Protein AF-0000000073793865 (afdb_homodimer)

Structure (mmCIF, N/CA/C/O backbone):
data_AF-0000000073793865-model_v1
#
loop_
_entity.id
_entity.type
_entity.pdbx_description
1 polymer 'Ig-like domain-containing protein'
#
loop_
_atom_site.group_PDB
_atom_site.id
_atom_site.type_symbol
_atom_site.label_atom_id
_atom_site.label_alt_id
_atom_site.label_comp_id
_atom_site.label_asym_id
_atom_site.label_entity_id
_atom_site.label_seq_id
_atom_site.pdbx_PDB_ins_code
_atom_site.Cartn_x
_atom_site.Cartn_y
_atom_site.Cartn_z
_atom_site.occupancy
_atom_site.B_iso_or_equiv
_atom_site.auth_seq_id
_atom_site.auth_comp_id
_atom_site.auth_asym_id
_atom_site.auth_atom_id
_atom_site.pdbx_PDB_model_num
ATOM 1 N N . MET A 1 1 ? 38.031 9.594 -60.469 1 31.33 1 MET A N 1
ATOM 2 C CA . MET A 1 1 ? 37.75 10.469 -59.344 1 31.33 1 MET A CA 1
ATOM 3 C C . MET A 1 1 ? 36.562 9.961 -58.531 1 31.33 1 MET A C 1
ATOM 5 O O . MET A 1 1 ? 35.406 10.023 -59.031 1 31.33 1 MET A O 1
ATOM 9 N N . PHE A 1 2 ? 36.719 8.766 -57.844 1 38.69 2 PHE A N 1
ATOM 10 C CA . PHE A 1 2 ? 35.875 7.984 -56.969 1 38.69 2 PHE A CA 1
ATOM 11 C C . PHE A 1 2 ? 35.438 8.797 -55.75 1 38.69 2 PHE A C 1
ATOM 13 O O . PHE A 1 2 ? 36.281 9.195 -54.969 1 38.69 2 PHE A O 1
ATOM 20 N N . ASP A 1 3 ? 34.406 9.656 -55.906 1 41.47 3 ASP A N 1
ATOM 21 C CA . ASP A 1 3 ? 33.781 10.438 -54.844 1 41.47 3 ASP A CA 1
ATOM 22 C C . ASP A 1 3 ? 33.219 9.531 -53.781 1 41.47 3 ASP A C 1
ATOM 24 O O . ASP A 1 3 ? 32.469 8.594 -54.062 1 41.47 3 ASP A O 1
ATOM 28 N N . SER A 1 4 ? 33.938 9.328 -52.625 1 46.62 4 SER A N 1
ATOM 29 C CA . SER A 1 4 ? 33.594 8.617 -51.406 1 46.62 4 SER A CA 1
ATOM 30 C C . SER A 1 4 ? 32.312 9.188 -50.781 1 46.62 4 SER A C 1
ATOM 32 O O . SER A 1 4 ? 32.188 10.398 -50.625 1 46.62 4 SER A O 1
ATOM 34 N N . PRO A 1 5 ? 31.141 8.453 -50.938 1 47.84 5 PRO A N 1
ATOM 35 C CA . PRO A 1 5 ? 29.938 8.914 -50.25 1 47.84 5 PRO A CA 1
ATOM 36 C C . PRO A 1 5 ? 30.109 9.039 -48.75 1 47.84 5 PRO A C 1
ATOM 38 O O . PRO A 1 5 ? 30.859 8.266 -48.125 1 47.84 5 PRO A O 1
ATOM 41 N N . SER A 1 6 ? 30.312 10.297 -48.219 1 45.91 6 SER A N 1
ATOM 42 C CA . SER A 1 6 ? 30.312 10.594 -46.781 1 45.91 6 SER A CA 1
ATOM 43 C C . SER A 1 6 ? 29 10.164 -46.156 1 45.91 6 SER A C 1
ATOM 45 O O . SER A 1 6 ? 27.938 10.602 -46.562 1 45.91 6 SER A O 1
ATOM 47 N N . SER A 1 7 ? 28.875 8.836 -45.812 1 45.56 7 SER A N 1
ATOM 48 C CA . SER A 1 7 ? 27.734 8.344 -45.062 1 45.56 7 SER A CA 1
ATOM 49 C C . SER A 1 7 ? 27.594 9.086 -43.719 1 45.56 7 SER A C 1
ATOM 51 O O . SER A 1 7 ? 28.531 9.125 -42.938 1 45.56 7 SER A O 1
ATOM 53 N N . GLY A 1 8 ? 26.828 10.203 -43.688 1 42.09 8 GLY A N 1
ATOM 54 C CA . GLY A 1 8 ? 26.453 10.938 -42.469 1 42.09 8 GLY A CA 1
ATOM 55 C C . GLY A 1 8 ? 25.797 10.07 -41.438 1 42.09 8 GLY A C 1
ATOM 56 O O . GLY A 1 8 ? 24.766 9.438 -41.688 1 42.09 8 GLY A O 1
ATOM 57 N N . VAL A 1 9 ? 26.578 9.422 -40.531 1 47.22 9 VAL A N 1
ATOM 58 C CA . VAL A 1 9 ? 26.031 8.711 -39.375 1 47.22 9 VAL A CA 1
ATOM 59 C C . VAL A 1 9 ? 25.188 9.664 -38.531 1 47.22 9 VAL A C 1
ATOM 61 O O . VAL A 1 9 ? 25.672 10.688 -38.062 1 47.22 9 VAL A O 1
ATOM 64 N N . ALA A 1 10 ? 23.859 9.898 -38.875 1 45.91 10 ALA A N 1
ATOM 65 C CA . ALA A 1 10 ? 22.953 10.609 -37.969 1 45.91 10 ALA A CA 1
ATOM 66 C C . ALA A 1 10 ? 22.922 9.953 -36.594 1 45.91 10 ALA A C 1
ATOM 68 O O . ALA A 1 10 ? 22.625 8.758 -36.5 1 45.91 10 ALA A O 1
ATOM 69 N N . GLY A 1 11 ? 23.766 10.297 -35.719 1 40.78 11 GLY A N 1
ATOM 70 C CA . GLY A 1 11 ? 23.688 9.883 -34.312 1 40.78 11 GLY A CA 1
ATOM 71 C C . GLY A 1 11 ? 22.344 10.195 -33.688 1 40.78 11 GLY A C 1
ATOM 72 O O . GLY A 1 11 ? 21.969 11.359 -33.531 1 40.78 11 GLY A O 1
ATOM 73 N N . GLY A 1 12 ? 21.312 9.352 -33.969 1 44.16 12 GLY A N 1
ATOM 74 C CA . GLY A 1 12 ? 20.078 9.539 -33.219 1 44.16 12 GLY A CA 1
ATOM 75 C C . GLY A 1 12 ? 20.297 9.68 -31.734 1 44.16 12 GLY A C 1
ATOM 76 O O . GLY A 1 12 ? 20.953 8.844 -31.109 1 44.16 12 GLY A O 1
ATOM 77 N N . HIS A 1 13 ? 20.344 10.93 -31.188 1 44.16 13 HIS A N 1
ATOM 78 C CA . HIS A 1 13 ? 20.375 11.195 -29.75 1 44.16 13 HIS A CA 1
ATOM 79 C C . HIS A 1 13 ? 19.219 10.477 -29.047 1 44.16 13 HIS A C 1
ATOM 81 O O . HIS A 1 13 ? 18.062 10.633 -29.422 1 44.16 13 HIS A O 1
ATOM 87 N N . LEU A 1 14 ? 19.469 9.305 -28.516 1 45.47 14 LEU A N 1
ATOM 88 C CA . LEU A 1 14 ? 18.531 8.711 -27.562 1 45.47 14 LEU A CA 1
ATOM 89 C C . LEU A 1 14 ? 18.125 9.734 -26.5 1 45.47 14 LEU A C 1
ATOM 91 O O . LEU A 1 14 ? 18.984 10.297 -25.812 1 45.47 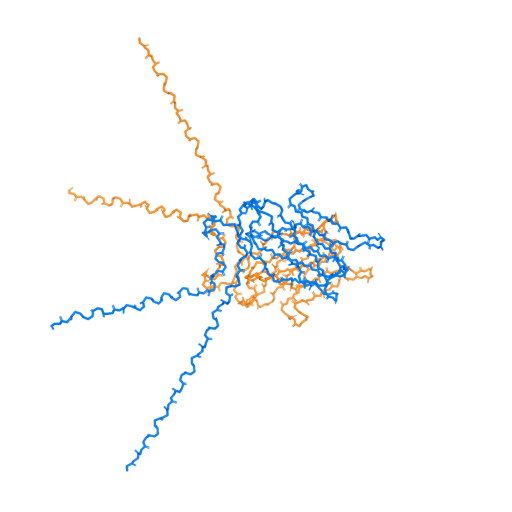14 LEU A O 1
ATOM 95 N N . PHE A 1 15 ? 17.062 10.516 -26.734 1 40.75 15 PHE A N 1
ATOM 96 C CA . PHE A 1 15 ? 16.469 11.328 -25.688 1 40.75 15 PHE A CA 1
ATOM 97 C C . PHE A 1 15 ? 16.312 10.531 -24.391 1 40.75 15 PHE A C 1
ATOM 99 O O . PHE A 1 15 ? 15.617 9.516 -24.359 1 40.75 15 PHE A O 1
ATOM 106 N N . SER A 1 16 ? 17.281 10.523 -23.5 1 40.56 16 SER A N 1
ATOM 107 C CA . SER A 1 16 ? 17.062 10.055 -22.141 1 40.56 16 SER A CA 1
ATOM 108 C C . SER A 1 16 ? 15.836 10.703 -21.516 1 40.56 16 SER A C 1
ATOM 110 O O . SER A 1 16 ? 15.734 11.93 -21.453 1 40.56 16 SER A O 1
ATOM 112 N N . ALA A 1 17 ? 14.609 10.281 -21.641 1 42.84 17 ALA A N 1
ATOM 113 C CA . ALA A 1 17 ? 13.484 10.805 -20.875 1 42.84 17 ALA A CA 1
ATOM 114 C C . ALA A 1 17 ? 13.891 11.07 -19.422 1 42.84 17 ALA A C 1
ATOM 116 O O . ALA A 1 17 ? 14.367 10.172 -18.719 1 42.84 17 ALA A O 1
ATOM 117 N N . SER A 1 18 ? 14.312 12.219 -19.062 1 45.69 18 SER A N 1
ATOM 118 C CA . SER A 1 18 ? 14.508 12.648 -17.688 1 45.69 18 SER A CA 1
ATOM 119 C C . SER A 1 18 ? 13.383 12.148 -16.781 1 45.69 18 SER A C 1
ATOM 121 O O . SER A 1 18 ? 12.219 12.156 -17.188 1 45.69 18 SER A O 1
ATOM 123 N N . PRO A 1 19 ? 13.609 11.273 -15.867 1 46.5 19 PRO A N 1
ATOM 124 C CA . PRO A 1 19 ? 12.5 10.852 -15.008 1 46.5 19 PRO A CA 1
ATOM 125 C C . PRO A 1 19 ? 11.609 12.016 -14.594 1 46.5 19 PRO A C 1
ATOM 127 O O . PRO A 1 19 ? 12.109 13.086 -14.234 1 46.5 19 PRO A O 1
ATOM 130 N N . VAL A 1 20 ? 10.516 12.305 -15.172 1 48 20 VAL A N 1
ATOM 131 C CA . VAL A 1 20 ? 9.531 13.297 -14.758 1 48 20 VAL A CA 1
ATOM 132 C C . VAL A 1 20 ? 9.438 13.328 -13.234 1 48 20 VAL A C 1
ATOM 134 O O . VAL A 1 20 ? 9.094 12.328 -12.609 1 48 20 VAL A O 1
ATOM 137 N N . LEU A 1 21 ? 10.305 14.008 -12.539 1 50.03 21 LEU A N 1
ATOM 138 C CA . LEU A 1 21 ? 10.188 14.273 -11.109 1 50.03 21 LEU A CA 1
ATOM 139 C C . LEU A 1 21 ? 8.742 14.594 -10.734 1 50.03 21 LEU A C 1
ATOM 141 O O . LEU A 1 21 ? 8.188 15.594 -11.188 1 50.03 21 LEU A O 1
ATOM 145 N N . ARG A 1 22 ? 7.898 13.602 -10.711 1 60.5 22 ARG A N 1
ATOM 146 C CA . ARG A 1 22 ? 6.551 13.969 -10.289 1 60.5 22 ARG A CA 1
ATOM 147 C C . ARG A 1 22 ? 6.59 14.906 -9.086 1 60.5 22 ARG A C 1
ATOM 149 O O . ARG A 1 22 ? 7.426 14.742 -8.195 1 60.5 22 ARG A O 1
ATOM 156 N N . SER A 1 23 ? 6.023 16.078 -9.172 1 77.94 23 SER A N 1
ATOM 157 C CA . SER A 1 23 ? 6.055 17.219 -8.258 1 77.94 23 SER A CA 1
ATOM 158 C C . SER A 1 23 ? 5.465 16.859 -6.902 1 77.94 23 SER A C 1
ATOM 160 O O . SER A 1 23 ? 4.473 16.125 -6.824 1 77.94 23 SER A O 1
ATOM 162 N N . ALA A 1 24 ? 6.117 17 -5.816 1 87.38 24 ALA A N 1
ATOM 163 C CA . ALA A 1 24 ? 5.684 16.859 -4.43 1 87.38 24 ALA A CA 1
ATOM 164 C C . ALA A 1 24 ? 4.746 18 -4.031 1 87.38 24 ALA A C 1
ATOM 166 O O . ALA A 1 24 ? 4.863 19.125 -4.543 1 87.38 24 ALA A O 1
ATOM 167 N N . LEU A 1 25 ? 3.65 17.703 -3.385 1 93.25 25 LEU A N 1
ATOM 168 C CA . LEU A 1 25 ? 2.832 18.719 -2.711 1 93.25 25 LEU A CA 1
ATOM 169 C C . LEU A 1 25 ? 3.553 19.266 -1.487 1 93.25 25 LEU A C 1
ATOM 171 O O . LEU A 1 25 ? 3.707 18.562 -0.483 1 93.25 25 LEU A O 1
ATOM 175 N N . VAL A 1 26 ? 4.051 20.469 -1.559 1 93.19 26 VAL A N 1
ATOM 176 C CA . VAL A 1 26 ? 4.801 21.125 -0.488 1 93.19 26 VAL A CA 1
ATOM 177 C C . VAL A 1 26 ? 3.869 22.016 0.325 1 93.19 26 VAL A C 1
ATOM 179 O O . VAL A 1 26 ? 3.209 22.906 -0.227 1 93.19 26 VAL A O 1
ATOM 182 N N . VAL A 1 27 ? 3.842 21.781 1.645 1 95.69 27 VAL A N 1
ATOM 183 C CA . VAL A 1 27 ? 2.918 22.531 2.486 1 95.69 27 VAL A CA 1
ATOM 184 C C . VAL A 1 27 ? 3.639 23.016 3.742 1 95.69 27 VAL A C 1
ATOM 186 O O . VAL A 1 27 ? 4.691 22.484 4.105 1 95.69 27 VAL A O 1
ATOM 189 N N . GLN A 1 28 ? 3.107 24.078 4.418 1 94.75 28 GLN A N 1
ATOM 190 C CA . GLN A 1 28 ? 3.625 24.562 5.691 1 94.75 28 GLN A CA 1
ATOM 191 C C . GLN A 1 28 ? 2.906 23.906 6.867 1 94.75 28 GLN A C 1
ATOM 193 O O . GLN A 1 28 ? 1.689 23.703 6.824 1 94.75 28 GLN A O 1
ATOM 198 N N . ALA A 1 29 ? 3.723 23.578 7.891 1 94.5 29 ALA A N 1
ATOM 199 C CA . ALA A 1 29 ? 3.113 23.031 9.094 1 94.5 29 ALA A CA 1
ATOM 200 C C . ALA A 1 29 ? 1.954 23.906 9.57 1 94.5 29 ALA A C 1
ATOM 202 O O . ALA A 1 29 ? 2.037 25.141 9.531 1 94.5 29 ALA A O 1
ATOM 203 N N . GLY A 1 30 ? 0.898 23.25 10.047 1 96.06 30 GLY A N 1
ATOM 204 C CA . GLY A 1 30 ? -0.243 23.969 10.586 1 96.06 30 GLY A CA 1
ATOM 205 C C . GLY A 1 30 ? -1.332 24.219 9.555 1 96.06 30 GLY A C 1
ATOM 206 O O . GLY A 1 30 ? -2.461 24.562 9.914 1 96.06 30 GLY A O 1
ATOM 207 N N . GLN A 1 31 ? -1.071 24.094 8.297 1 96.38 31 GLN A N 1
ATOM 208 C CA . GLN A 1 31 ? -2.053 24.281 7.23 1 96.38 31 GLN A CA 1
ATOM 209 C C . GLN A 1 31 ? -2.928 23.047 7.062 1 96.38 31 GLN A C 1
ATOM 211 O O . GLN A 1 31 ? -2.539 21.938 7.465 1 96.38 31 GLN A O 1
ATOM 216 N N . ASN A 1 32 ? -4.078 23.25 6.586 1 97.69 32 ASN A N 1
ATOM 217 C CA . ASN A 1 32 ? -4.926 22.141 6.156 1 97.69 32 ASN A CA 1
ATOM 218 C C . ASN A 1 32 ? -4.641 21.75 4.711 1 97.69 32 ASN A C 1
ATOM 220 O O . ASN A 1 32 ? -4.395 22.609 3.863 1 97.69 32 ASN A O 1
ATOM 224 N N . VAL A 1 33 ? -4.691 20.484 4.426 1 97.75 33 VAL A N 1
ATOM 225 C CA . VAL A 1 33 ? -4.445 20.047 3.057 1 97.75 33 VAL A CA 1
ATOM 226 C C . VAL A 1 33 ? -5.461 18.984 2.668 1 97.75 33 VAL A C 1
ATOM 228 O O . VAL A 1 33 ? -5.934 18.219 3.52 1 97.75 33 VAL A O 1
ATOM 231 N N . SER A 1 34 ? -5.789 18.969 1.382 1 97.06 34 SER A N 1
ATOM 232 C CA . SER A 1 34 ? -6.691 17.969 0.82 1 97.06 34 SER A CA 1
ATOM 233 C C . SER A 1 34 ? -6.004 17.156 -0.275 1 97.06 34 SER A C 1
ATOM 235 O O . SER A 1 34 ? -5.391 17.719 -1.183 1 97.06 34 SER A O 1
ATOM 237 N N . LEU A 1 35 ? -6.109 15.875 -0.165 1 97.38 35 LEU A N 1
ATOM 238 C CA . LEU A 1 35 ? -5.605 14.969 -1.194 1 97.38 35 LEU A CA 1
ATOM 239 C C . LEU A 1 35 ? -6.754 14.328 -1.96 1 97.38 35 LEU A C 1
ATOM 241 O O . LEU A 1 35 ? -7.727 13.867 -1.357 1 97.38 35 LEU A O 1
ATOM 245 N N . ALA A 1 36 ? -6.637 14.234 -3.236 1 95.62 36 ALA A N 1
ATOM 246 C CA . ALA A 1 36 ? -7.719 13.695 -4.055 1 95.62 36 ALA A CA 1
ATOM 247 C C . ALA A 1 36 ? -7.434 12.25 -4.457 1 95.62 36 ALA A C 1
ATOM 249 O O . ALA A 1 36 ? -6.297 11.898 -4.77 1 95.62 36 ALA A O 1
ATOM 250 N N . CYS A 1 37 ? -8.438 11.422 -4.422 1 96.12 37 CYS A N 1
ATOM 251 C CA . CYS A 1 37 ? -8.398 10.07 -4.98 1 96.12 37 CYS A CA 1
ATOM 252 C C . CYS A 1 37 ? -9.102 10.023 -6.328 1 96.12 37 CYS A C 1
ATOM 254 O O . CYS A 1 37 ? -10.273 10.391 -6.438 1 96.12 37 CYS A O 1
ATOM 256 N N . ASN A 1 38 ? -8.422 9.594 -7.328 1 91.81 38 ASN A N 1
ATOM 257 C CA . ASN A 1 38 ? -8.969 9.617 -8.68 1 91.81 38 ASN A CA 1
ATOM 258 C C . ASN A 1 38 ? -9.523 8.25 -9.078 1 91.81 38 ASN A C 1
ATOM 260 O O . ASN A 1 38 ? -9.664 7.953 -10.266 1 91.81 38 ASN A O 1
ATOM 264 N N . LEU A 1 39 ? -9.836 7.43 -8.133 1 95.12 39 LEU A N 1
ATOM 265 C CA . LEU A 1 39 ? -10.375 6.102 -8.406 1 95.12 39 LEU A CA 1
ATOM 266 C C . LEU A 1 39 ? -11.898 6.113 -8.359 1 95.12 39 LEU A C 1
ATOM 268 O O . LEU A 1 39 ? -12.5 6.957 -7.691 1 95.12 39 LEU A O 1
ATOM 272 N N . THR A 1 40 ? -12.445 5.281 -9.109 1 92.75 40 THR A N 1
ATOM 273 C CA . THR A 1 40 ? -13.875 4.992 -9.008 1 92.75 40 THR A CA 1
ATOM 274 C C . THR A 1 40 ? -14.102 3.611 -8.398 1 92.75 40 THR A C 1
ATOM 276 O O . THR A 1 40 ? -13.805 2.594 -9.023 1 92.75 40 THR A O 1
ATOM 279 N N . SER A 1 41 ? -14.531 3.57 -7.191 1 94.5 41 SER A N 1
ATOM 280 C CA . SER A 1 41 ? -14.836 2.338 -6.473 1 94.5 41 SER A CA 1
ATOM 281 C C . SER A 1 41 ? -16.219 2.398 -5.836 1 94.5 41 SER A C 1
ATOM 283 O O . SER A 1 41 ? -16.562 3.387 -5.184 1 94.5 41 SER A O 1
ATOM 285 N N . ARG A 1 42 ? -16.969 1.363 -5.934 1 91.5 42 ARG A N 1
ATOM 286 C CA . ARG A 1 42 ? -18.328 1.36 -5.422 1 91.5 42 ARG A CA 1
ATOM 287 C C . ARG A 1 42 ? -18.391 0.81 -4 1 91.5 42 ARG A C 1
ATOM 289 O O . ARG A 1 42 ? -19.297 1.126 -3.236 1 91.5 42 ARG A O 1
ATOM 296 N N . GLN A 1 43 ? -17.406 0.004 -3.668 1 93.12 43 GLN A N 1
ATOM 297 C CA . GLN A 1 43 ? -17.469 -0.715 -2.4 1 93.12 43 GLN A CA 1
ATOM 298 C C . GLN A 1 43 ? -16.719 0.027 -1.303 1 93.12 43 GLN A C 1
ATOM 300 O O . GLN A 1 43 ? -17.281 0.353 -0.26 1 93.12 43 GLN A O 1
ATOM 305 N N . GLU A 1 44 ? -15.469 0.305 -1.551 1 95.88 44 GLU A N 1
ATOM 306 C CA . GLU A 1 44 ? -14.672 0.945 -0.504 1 95.88 44 GLU A CA 1
ATOM 307 C C . GLU A 1 44 ? -13.43 1.605 -1.082 1 95.88 44 GLU A C 1
ATOM 309 O O . GLU A 1 44 ? -12.945 1.211 -2.146 1 95.88 44 GLU A O 1
ATOM 314 N N . ILE A 1 45 ? -12.977 2.625 -0.451 1 97.19 45 ILE A N 1
ATOM 315 C CA . ILE A 1 45 ? -11.68 3.244 -0.695 1 97.19 45 ILE A CA 1
ATOM 316 C C . ILE A 1 45 ? -10.898 3.344 0.615 1 97.19 45 ILE A C 1
ATOM 318 O O . ILE A 1 45 ? -11.453 3.732 1.646 1 97.19 45 ILE A O 1
ATOM 322 N N . THR A 1 46 ? -9.648 2.939 0.644 1 97.62 46 THR A N 1
ATOM 323 C CA . THR A 1 46 ? -8.758 3.104 1.788 1 97.62 46 THR A CA 1
ATOM 324 C C . THR A 1 46 ? -7.57 3.996 1.429 1 97.62 46 THR A C 1
ATOM 326 O O . THR A 1 46 ? -6.941 3.809 0.386 1 97.62 46 THR A O 1
ATOM 329 N N . TRP A 1 47 ? -7.305 4.98 2.266 1 98.31 47 TRP A N 1
ATOM 330 C CA . TRP A 1 47 ? -6.113 5.816 2.158 1 98.31 47 TRP A CA 1
ATOM 331 C C . TRP A 1 47 ? -4.965 5.238 2.98 1 98.31 47 TRP A C 1
ATOM 333 O O . TRP A 1 47 ? -5.168 4.785 4.109 1 98.31 47 TRP A O 1
ATOM 343 N N . TYR A 1 48 ? -3.76 5.273 2.391 1 98.44 48 TYR A N 1
ATOM 344 C CA . TYR A 1 48 ? -2.545 4.828 3.064 1 98.44 48 TYR A CA 1
ATOM 345 C C . TYR A 1 48 ? -1.483 5.922 3.055 1 98.44 48 TYR A C 1
ATOM 347 O O . TYR A 1 48 ? -1.416 6.723 2.119 1 98.44 48 TYR A O 1
ATOM 355 N N . LEU A 1 49 ? -0.681 5.875 4.105 1 97.81 49 LEU A N 1
ATOM 356 C CA . LEU A 1 49 ? 0.533 6.676 4.203 1 97.81 49 LEU A CA 1
ATOM 357 C C . LEU A 1 49 ? 1.768 5.785 4.289 1 97.81 49 LEU A C 1
ATOM 359 O O . LEU A 1 49 ? 1.854 4.918 5.16 1 97.81 49 LEU A O 1
ATOM 363 N N . LEU A 1 50 ? 2.645 5.984 3.309 1 95.81 50 LEU A N 1
ATOM 364 C CA . LEU A 1 50 ? 3.924 5.285 3.357 1 95.81 50 LEU A CA 1
ATOM 365 C C . LEU A 1 50 ? 4.988 6.145 4.027 1 95.81 50 LEU A C 1
ATOM 367 O O . LEU A 1 50 ? 5.301 7.238 3.555 1 95.81 50 LEU A O 1
ATOM 371 N N . ARG A 1 51 ? 5.477 5.605 5.098 1 88.88 51 ARG A N 1
ATOM 372 C CA . ARG A 1 51 ? 6.625 6.184 5.789 1 88.88 51 ARG A CA 1
ATOM 373 C C . ARG A 1 51 ? 7.703 5.133 6.031 1 88.88 51 ARG A C 1
ATOM 375 O O . ARG A 1 51 ? 7.473 4.148 6.738 1 88.88 51 ARG A O 1
ATOM 382 N N . SER A 1 52 ? 8.859 5.41 5.406 1 82.25 52 SER A N 1
ATOM 383 C CA . SER A 1 52 ? 9.914 4.406 5.48 1 82.25 52 SER A CA 1
ATOM 384 C C . SER A 1 52 ? 9.43 3.055 4.969 1 82.25 52 SER A C 1
ATOM 386 O O . SER A 1 52 ? 9.062 2.926 3.799 1 82.25 52 SER A O 1
ATOM 388 N N . ASP A 1 53 ? 9.43 2.049 5.75 1 86.25 53 ASP A N 1
ATOM 389 C CA . ASP A 1 53 ? 9.039 0.717 5.301 1 86.25 53 ASP A CA 1
ATOM 390 C C . ASP A 1 53 ? 7.684 0.316 5.891 1 86.25 53 ASP A C 1
ATOM 392 O O . ASP A 1 53 ? 7.383 -0.873 6.012 1 86.25 53 ASP A O 1
ATOM 396 N N . GLN A 1 54 ? 6.973 1.357 6.273 1 92.62 54 GLN A N 1
ATOM 397 C CA . GLN A 1 54 ? 5.656 1.1 6.844 1 92.62 54 GLN A CA 1
ATOM 398 C C . GLN A 1 54 ? 4.555 1.712 5.98 1 92.62 54 GLN A C 1
ATOM 400 O O . GLN A 1 54 ? 4.578 2.912 5.695 1 92.62 54 GLN A O 1
ATOM 405 N N . LEU A 1 55 ? 3.748 0.876 5.504 1 96.56 55 LEU A N 1
ATOM 406 C CA . LEU A 1 55 ? 2.52 1.323 4.855 1 96.56 55 LEU A CA 1
ATOM 407 C C . LEU A 1 55 ? 1.369 1.388 5.855 1 96.56 55 LEU A C 1
ATOM 409 O O . LEU A 1 55 ? 0.863 0.352 6.293 1 96.56 55 LEU A O 1
ATOM 413 N N . LEU A 1 56 ? 0.911 2.588 6.184 1 97.44 56 LEU A N 1
ATOM 414 C CA . LEU A 1 56 ? -0.033 2.812 7.273 1 97.44 56 LEU A CA 1
ATOM 415 C C . LEU A 1 56 ? -1.413 3.168 6.73 1 97.44 56 LEU A C 1
ATOM 417 O O . LEU A 1 56 ? -1.563 4.152 6 1 97.44 56 LEU A O 1
ATOM 421 N N . PRO A 1 57 ? -2.408 2.357 7.098 1 98.31 57 PRO A N 1
ATOM 422 C CA . PRO A 1 57 ? -3.756 2.836 6.777 1 98.31 57 PRO A CA 1
ATOM 423 C C . PRO A 1 57 ? -4.113 4.125 7.512 1 98.31 57 PRO A C 1
ATOM 425 O O . PRO A 1 57 ? -3.744 4.301 8.68 1 98.31 57 PRO A O 1
ATOM 428 N N . VAL A 1 58 ? -4.82 4.996 6.812 1 98.44 58 VAL A N 1
ATOM 429 C CA . VAL A 1 58 ? -5.188 6.285 7.387 1 98.44 58 VAL A CA 1
ATOM 430 C C . VAL A 1 58 ? -6.695 6.328 7.633 1 98.44 58 VAL A C 1
ATOM 432 O O . VAL A 1 58 ? -7.141 6.641 8.742 1 98.44 58 VAL A O 1
ATOM 435 N N . LEU A 1 59 ? -7.465 6.035 6.613 1 97.94 59 LEU A N 1
ATOM 436 C CA . LEU A 1 59 ? -8.914 5.953 6.762 1 97.94 59 LEU A CA 1
ATOM 437 C C . LEU A 1 59 ? -9.523 5.105 5.652 1 97.94 59 LEU A C 1
ATOM 439 O O . LEU A 1 59 ? -8.938 4.957 4.582 1 97.94 59 LEU A O 1
ATOM 443 N N . THR A 1 60 ? -10.68 4.527 5.879 1 97.19 60 THR A N 1
ATOM 444 C CA . THR A 1 60 ? -11.445 3.723 4.938 1 97.19 60 THR A CA 1
ATOM 445 C C . THR A 1 60 ? -12.875 4.254 4.812 1 97.19 60 THR A C 1
ATOM 447 O O . THR A 1 60 ? -13.539 4.5 5.816 1 97.19 60 THR A O 1
ATOM 450 N N . VAL A 1 61 ? -13.266 4.527 3.607 1 97 61 VAL A N 1
ATOM 451 C CA . VAL A 1 61 ? -14.656 4.844 3.307 1 97 61 VAL A CA 1
ATOM 452 C C . VAL A 1 61 ? -15.352 3.617 2.725 1 97 61 VAL A C 1
ATOM 454 O O . VAL A 1 61 ? -14.867 3.018 1.761 1 97 61 VAL A O 1
ATOM 457 N N . GLN A 1 62 ? -16.453 3.23 3.27 1 95.38 62 GLN A N 1
ATOM 458 C CA . GLN A 1 62 ? -17.172 2.035 2.842 1 95.38 62 GLN A CA 1
ATOM 459 C C . GLN A 1 62 ? -18.625 2.355 2.516 1 95.38 62 GLN A C 1
ATOM 461 O O . GLN A 1 62 ? -19.266 3.137 3.221 1 95.38 62 GLN A O 1
ATOM 466 N N . SER A 1 63 ? -19.047 1.708 1.476 1 93.94 63 SER A N 1
ATOM 467 C CA . SER A 1 63 ? -20.453 1.902 1.094 1 93.94 63 SER A CA 1
ATOM 468 C C . SER A 1 63 ? -21.391 1.249 2.098 1 93.94 63 SER A C 1
ATOM 470 O O . SER A 1 63 ? -21.109 0.164 2.609 1 93.94 63 SER A O 1
ATOM 472 N N . SER A 1 64 ? -22.453 1.945 2.439 1 88.88 64 SER A N 1
ATOM 473 C CA . SER A 1 64 ? -23.516 1.38 3.266 1 88.88 64 SER A CA 1
ATOM 474 C C . SER A 1 64 ? -24.734 1.017 2.426 1 88.88 64 SER A C 1
ATOM 476 O O . SER A 1 64 ? -24.969 1.606 1.369 1 88.88 64 SER A O 1
ATOM 478 N N . ARG A 1 65 ? -25.422 -0.084 2.809 1 79.62 65 ARG A N 1
ATOM 479 C CA . ARG A 1 65 ? -26.609 -0.495 2.082 1 79.62 65 ARG A CA 1
ATOM 480 C C . ARG A 1 65 ? -27.719 0.559 2.195 1 79.62 65 ARG A C 1
ATOM 482 O O . ARG A 1 65 ? -28.422 0.821 1.229 1 79.62 65 ARG A O 1
ATOM 489 N N . VAL A 1 66 ? -27.844 0.978 3.408 1 77.81 66 VAL A N 1
ATOM 490 C CA . VAL A 1 66 ? -28.969 1.839 3.715 1 77.81 66 VAL A CA 1
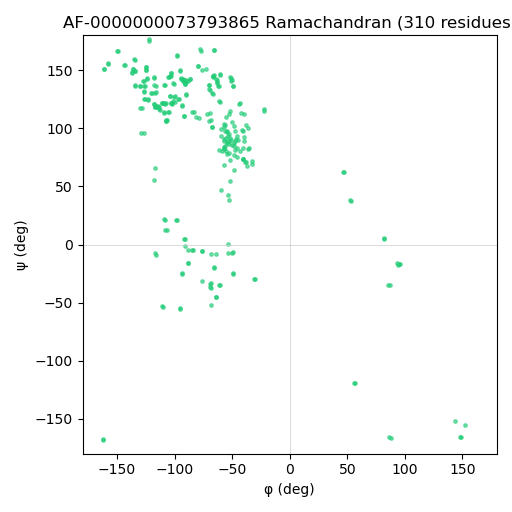ATOM 491 C C . VAL A 1 66 ? -28.484 3.211 4.164 1 77.81 66 VAL A C 1
ATOM 493 O O . VAL A 1 66 ? -27.859 3.34 5.227 1 77.81 66 VAL A O 1
ATOM 496 N N . GLY A 1 67 ? -27.859 3.992 3.342 1 80.94 67 GLY A N 1
ATOM 497 C CA . GLY A 1 67 ? -27.531 5.336 3.791 1 80.94 67 GLY A CA 1
ATOM 498 C C . GLY A 1 67 ? -26.188 5.824 3.273 1 80.94 67 GLY A C 1
ATOM 499 O O . GLY A 1 67 ? -25.797 5.5 2.152 1 80.94 67 GLY A O 1
ATOM 500 N N . GLU A 1 68 ? -25.625 6.742 4.129 1 87.19 68 GLU A N 1
ATOM 501 C CA . GLU A 1 68 ? -24.359 7.387 3.783 1 87.19 68 GLU A CA 1
ATOM 502 C C . GLU A 1 68 ? -23.172 6.445 4 1 87.19 68 GLU A C 1
ATOM 504 O O . GLU A 1 68 ? -23.266 5.504 4.789 1 87.19 68 GLU A O 1
ATOM 509 N N . ASP A 1 69 ? -22.188 6.637 3.234 1 93.81 69 ASP A N 1
ATOM 510 C CA . ASP A 1 69 ? -20.953 5.887 3.418 1 93.81 69 ASP A CA 1
ATOM 511 C C . ASP A 1 69 ? -20.469 5.961 4.863 1 93.81 69 ASP A C 1
ATOM 513 O O . ASP A 1 69 ? -20.703 6.961 5.551 1 93.81 69 ASP A O 1
ATOM 517 N N . THR A 1 70 ? -19.922 4.91 5.348 1 94.31 70 THR A N 1
ATOM 518 C CA . THR A 1 70 ? -19.25 4.926 6.645 1 94.31 70 THR A CA 1
ATOM 519 C C . THR A 1 70 ? -17.766 5.266 6.492 1 94.31 70 THR A C 1
ATOM 521 O O . THR A 1 70 ? -17.141 4.875 5.512 1 94.31 70 THR A O 1
ATOM 524 N N . VAL A 1 71 ? -17.25 6.051 7.453 1 95.44 71 VAL A N 1
ATOM 525 C CA . VAL A 1 71 ? -15.836 6.426 7.465 1 95.44 71 VAL A CA 1
ATOM 526 C C . VAL A 1 71 ? -15.164 5.848 8.703 1 95.44 71 VAL A C 1
ATOM 528 O O . VAL A 1 71 ? -15.578 6.129 9.836 1 95.44 71 VAL A O 1
ATOM 531 N N . ASN A 1 72 ? -14.164 4.988 8.508 1 96.31 72 ASN A N 1
ATOM 532 C CA . ASN A 1 72 ? -13.352 4.449 9.594 1 96.31 72 ASN A CA 1
ATOM 533 C C . ASN A 1 72 ? -11.93 5.012 9.562 1 96.31 72 ASN A C 1
ATOM 535 O O . ASN A 1 72 ? -11.211 4.84 8.578 1 96.31 72 ASN A O 1
ATOM 539 N N . VAL A 1 73 ? -11.484 5.652 10.609 1 97.31 73 VAL A N 1
ATOM 540 C CA . VAL A 1 73 ? -10.156 6.238 10.711 1 97.31 73 VAL A CA 1
ATOM 541 C C . VAL A 1 73 ? -9.203 5.25 11.383 1 97.31 73 VAL A C 1
ATOM 543 O O . VAL A 1 73 ? -9.602 4.512 12.289 1 97.31 73 VAL A O 1
ATOM 546 N N . HIS A 1 74 ? -7.949 5.223 10.93 1 96.44 74 HIS A N 1
ATOM 547 C CA . HIS A 1 74 ? -6.961 4.289 11.453 1 96.44 74 HIS A CA 1
ATOM 548 C C . HIS A 1 74 ? -5.734 5.023 11.984 1 96.44 74 HIS A C 1
ATOM 550 O O . HIS A 1 74 ? -5.082 5.762 11.242 1 96.44 74 HIS A O 1
ATOM 556 N N . PRO A 1 75 ? -5.289 4.895 13.141 1 94.44 75 PRO A N 1
ATOM 557 C CA . PRO A 1 75 ? -6.117 4.301 14.195 1 94.44 75 PRO A CA 1
ATOM 558 C C . PRO A 1 75 ? -7.332 5.156 14.539 1 94.44 75 PRO A C 1
ATOM 560 O O . PRO A 1 75 ? -7.391 6.332 14.172 1 94.44 75 PRO A O 1
ATOM 563 N N . PRO A 1 76 ? -8.281 4.582 15.297 1 93.69 76 PRO A N 1
ATOM 564 C CA . PRO A 1 76 ? -9.57 5.254 15.5 1 93.69 76 PRO A CA 1
ATOM 565 C C . PRO A 1 76 ? -9.438 6.551 16.297 1 93.69 76 PRO A C 1
ATOM 567 O O . PRO A 1 76 ? -10.336 7.395 16.25 1 93.69 76 PRO A O 1
ATOM 570 N N . ASP A 1 77 ? -8.406 6.734 17 1 93.06 77 ASP A N 1
ATOM 571 C CA . ASP A 1 77 ? -8.289 7.918 17.844 1 93.06 77 ASP A CA 1
ATOM 572 C C . ASP A 1 77 ? -7.59 9.055 17.094 1 93.06 77 ASP A C 1
ATOM 574 O O . ASP A 1 77 ? -7.348 10.117 17.672 1 93.06 77 ASP A O 1
ATOM 578 N N . ARG A 1 78 ? -7.312 8.836 15.883 1 93.31 78 ARG A N 1
ATOM 579 C CA . ARG A 1 78 ? -6.738 9.906 15.078 1 93.31 78 ARG A CA 1
ATOM 580 C C . ARG A 1 78 ? -7.742 11.031 14.867 1 93.31 78 ARG A C 1
ATOM 582 O O . ARG A 1 78 ? -8.883 10.781 14.477 1 93.31 78 ARG A O 1
ATOM 589 N N . ARG A 1 79 ? -7.445 12.375 15.102 1 92.94 79 ARG A N 1
ATOM 590 C CA . ARG A 1 79 ? -8.43 13.453 15.133 1 92.94 79 ARG A CA 1
ATOM 591 C C . ARG A 1 79 ? -8.18 14.453 14.008 1 92.94 79 ARG A C 1
ATOM 593 O O . ARG A 1 79 ? -9.031 15.305 13.734 1 92.94 79 ARG A O 1
ATOM 600 N N . ARG A 1 80 ? -7.125 14.438 13.25 1 97.75 80 ARG A N 1
ATOM 601 C CA . ARG A 1 80 ? -6.812 15.508 12.312 1 97.75 80 ARG A CA 1
ATOM 602 C C . ARG A 1 80 ? -7.059 15.07 10.875 1 97.75 80 ARG A C 1
ATOM 604 O O . ARG A 1 80 ? -6.629 15.734 9.93 1 97.75 80 ARG A O 1
ATOM 611 N N . VAL A 1 81 ? -7.754 13.898 10.688 1 98.31 81 VAL A N 1
ATOM 612 C CA . VAL A 1 81 ? -8.016 13.461 9.32 1 98.31 81 VAL A CA 1
ATOM 613 C C . VAL A 1 81 ? -9.516 13.273 9.109 1 98.31 81 VAL A C 1
ATOM 615 O O . VAL A 1 81 ? -10.219 12.805 10.008 1 98.31 81 VAL A O 1
ATOM 618 N N . ASN A 1 82 ? -9.953 13.633 7.902 1 97.31 82 ASN A N 1
ATOM 619 C CA . ASN A 1 82 ? -11.352 13.492 7.504 1 97.31 82 ASN A CA 1
ATOM 620 C C . ASN A 1 82 ? -11.477 13.102 6.035 1 97.31 82 ASN A C 1
ATOM 622 O O . ASN A 1 82 ? -10.57 13.352 5.238 1 97.31 82 ASN A O 1
ATOM 626 N N . SER A 1 83 ? -12.57 12.469 5.75 1 97.06 83 SER A N 1
ATOM 627 C CA . SER A 1 83 ? -12.875 12.18 4.352 1 97.06 83 SER A CA 1
ATOM 628 C C . SER A 1 83 ? -13.742 13.273 3.738 1 97.06 83 SER A C 1
ATOM 630 O O . SER A 1 83 ? -14.602 13.844 4.414 1 97.06 83 SER A O 1
ATOM 632 N N . VAL A 1 84 ? -13.453 13.578 2.523 1 94.25 84 VAL A N 1
ATOM 633 C CA . VAL A 1 84 ? -14.297 14.492 1.763 1 94.25 84 VAL A CA 1
ATOM 634 C C . VAL A 1 84 ? -14.914 13.766 0.572 1 94.25 84 VAL A C 1
ATOM 636 O O . VAL A 1 84 ? -14.242 12.977 -0.098 1 94.25 84 VAL A O 1
ATOM 639 N N . GLY A 1 85 ? -16.219 14.016 0.364 1 91.62 85 GLY A N 1
ATOM 640 C CA . GLY A 1 85 ? -16.906 13.375 -0.738 1 91.62 85 GLY A CA 1
ATOM 641 C C . GLY A 1 85 ? -17.484 12.016 -0.37 1 91.62 85 GLY A C 1
ATOM 642 O O . GLY A 1 85 ? -17.656 11.711 0.812 1 91.62 85 GLY A O 1
ATOM 643 N N . ASP A 1 86 ? -17.891 11.219 -1.409 1 90.62 86 ASP A N 1
ATOM 644 C CA . ASP A 1 86 ? -18.5 9.906 -1.199 1 90.62 86 ASP A CA 1
ATOM 645 C C . ASP A 1 86 ? -18.188 8.969 -2.361 1 90.62 86 ASP A C 1
ATOM 647 O O . ASP A 1 86 ? -17.688 9.398 -3.4 1 90.62 86 ASP A O 1
ATOM 651 N N . LEU A 1 87 ? -18.438 7.723 -2.143 1 93.19 87 LEU A N 1
ATOM 652 C CA . LEU A 1 87 ? -18.094 6.695 -3.121 1 93.19 87 LEU A CA 1
ATOM 653 C C . LEU A 1 87 ? -18.969 6.816 -4.359 1 93.19 87 LEU A C 1
ATOM 655 O O . LEU A 1 87 ? -18.516 6.555 -5.477 1 93.19 87 LEU A O 1
ATOM 659 N N . LYS A 1 88 ? -20.125 7.199 -4.207 1 83.56 88 LYS A N 1
ATOM 660 C CA . LYS A 1 88 ? -21.094 7.254 -5.297 1 83.56 88 LYS A CA 1
ATOM 661 C C . LYS A 1 88 ? -20.719 8.328 -6.312 1 83.56 88 LYS A C 1
ATOM 663 O O . LYS A 1 88 ? -20.875 8.133 -7.52 1 83.56 88 LYS A O 1
ATOM 668 N N . SER A 1 89 ? -20.188 9.461 -5.789 1 79.38 89 SER A N 1
ATOM 669 C CA . SER A 1 89 ? -19.828 10.562 -6.676 1 79.38 89 SER A CA 1
ATOM 670 C C . SER A 1 89 ? -18.438 10.375 -7.273 1 79.38 89 SER A C 1
ATOM 672 O O . SER A 1 89 ? -18.062 11.086 -8.203 1 79.38 89 SER A O 1
ATOM 674 N N . GLY A 1 90 ? -17.734 9.352 -6.863 1 73.56 90 GLY A N 1
ATOM 675 C CA . GLY A 1 90 ? -16.438 8.992 -7.438 1 73.56 90 GLY A CA 1
ATOM 676 C C . GLY A 1 90 ? -15.297 9.805 -6.879 1 73.56 90 GLY A C 1
ATOM 677 O O . GLY A 1 90 ? -14.18 9.773 -7.41 1 73.56 90 GLY A O 1
ATOM 678 N N . SER A 1 91 ? -15.477 10.594 -5.949 1 82.44 91 SER A N 1
ATOM 679 C CA . SER A 1 91 ? -14.383 11.414 -5.438 1 82.44 91 SER A CA 1
ATOM 680 C C . SER A 1 91 ? -14.273 11.297 -3.92 1 82.44 91 SER A C 1
ATOM 682 O O . SER A 1 91 ? -15.125 11.805 -3.189 1 82.44 91 SER A O 1
ATOM 684 N N . VAL A 1 92 ? -13.453 10.484 -3.479 1 94.5 92 VAL A N 1
ATOM 685 C CA . VAL A 1 92 ? -13.18 10.391 -2.049 1 94.5 92 VAL A CA 1
ATOM 686 C C . VAL A 1 92 ? -11.812 10.992 -1.741 1 94.5 92 VAL A C 1
ATOM 688 O O . VAL A 1 92 ? -10.781 10.453 -2.15 1 94.5 92 VAL A O 1
ATOM 691 N N . GLY A 1 93 ? -11.844 12.164 -1.13 1 97.38 93 GLY A N 1
ATOM 692 C CA . GLY A 1 93 ? -10.609 12.844 -0.761 1 97.38 93 GLY A CA 1
ATOM 693 C C . GLY A 1 93 ? -10.219 12.625 0.689 1 97.38 93 GLY A C 1
ATOM 694 O O . GLY A 1 93 ? -11.031 12.172 1.495 1 97.38 93 GLY A O 1
ATOM 695 N N . LEU A 1 94 ? -8.992 12.891 0.996 1 98.25 94 LEU A N 1
ATOM 696 C CA . LEU A 1 94 ? -8.453 12.891 2.35 1 98.25 94 LEU A CA 1
ATOM 697 C C . LEU A 1 94 ? -8.102 14.312 2.789 1 98.25 94 LEU A C 1
ATOM 699 O O . LEU A 1 94 ? -7.305 14.992 2.133 1 98.25 94 LEU A O 1
ATOM 703 N N . GLU A 1 95 ? -8.688 14.742 3.842 1 98.31 95 GLU A N 1
ATOM 704 C CA . GLU A 1 95 ? -8.359 16.031 4.43 1 98.31 95 GLU A CA 1
ATOM 705 C C . GLU A 1 95 ? -7.5 15.867 5.68 1 98.31 95 GLU A C 1
ATOM 707 O O . GLU A 1 95 ? -7.859 15.125 6.598 1 98.31 95 GLU A O 1
ATOM 712 N N . ILE A 1 96 ? -6.426 16.531 5.742 1 98.44 96 ILE A N 1
ATOM 713 C CA . ILE A 1 96 ? -5.551 16.547 6.906 1 98.44 96 ILE A CA 1
ATOM 714 C C . ILE A 1 96 ? -5.543 17.953 7.512 1 98.44 96 ILE A C 1
ATOM 716 O O . ILE A 1 96 ? -5.125 18.922 6.859 1 98.44 96 ILE A O 1
ATOM 720 N N . GLU A 1 97 ? -5.961 18 8.719 1 98.44 97 GLU A N 1
ATOM 721 C CA . GLU A 1 97 ? -6.008 19.281 9.398 1 98.44 97 GLU A CA 1
ATOM 722 C C . GLU A 1 97 ? -4.695 19.578 10.125 1 98.44 97 GLU A C 1
ATOM 724 O O . GLU A 1 97 ? -4.09 18.672 10.711 1 98.44 97 GLU A O 1
ATOM 729 N N . GLU A 1 98 ? -4.234 20.812 10.086 1 97.62 98 GLU A N 1
ATOM 730 C CA . GLU A 1 98 ? -3.047 21.25 10.812 1 97.62 98 GLU A CA 1
ATOM 731 C C . GLU A 1 98 ? -1.89 20.281 10.633 1 97.62 98 GLU A C 1
ATOM 733 O O . GLU A 1 98 ? -1.37 19.734 11.602 1 97.62 98 GLU A O 1
ATOM 738 N N . VAL A 1 99 ? -1.509 20.203 9.375 1 97 99 VAL A N 1
ATOM 739 C CA . VAL A 1 99 ? -0.501 19.234 8.969 1 97 99 VAL A CA 1
ATOM 740 C C . VAL A 1 99 ? 0.711 19.328 9.898 1 97 99 VAL A C 1
ATOM 742 O O . VAL A 1 99 ? 1.152 20.422 10.242 1 97 99 VAL A O 1
ATOM 745 N N . GLN A 1 100 ? 1.24 18.203 10.32 1 95.88 100 GLN A N 1
ATOM 746 C CA . GLN A 1 100 ? 2.416 18.062 11.18 1 95.88 100 GLN A CA 1
ATOM 747 C C . GLN A 1 100 ? 3.492 17.219 10.5 1 95.88 100 GLN A C 1
ATOM 749 O O . GLN A 1 100 ? 3.26 16.656 9.43 1 95.88 100 GLN A O 1
ATOM 754 N N . GLU A 1 101 ? 4.633 17.094 11.133 1 93.19 101 GLU A N 1
ATOM 755 C CA . GLU A 1 101 ? 5.777 16.391 10.57 1 93.19 101 GLU A CA 1
ATOM 756 C C . GLU A 1 101 ? 5.438 14.922 10.289 1 93.19 101 GLU A C 1
ATOM 758 O O . GLU A 1 101 ? 5.871 14.359 9.281 1 93.19 101 GLU A O 1
ATOM 763 N N . ASP A 1 102 ? 4.625 14.375 11.141 1 93.25 102 ASP A N 1
ATOM 764 C CA . ASP A 1 102 ? 4.324 12.953 11.023 1 93.25 102 ASP A CA 1
ATOM 765 C C . ASP A 1 102 ? 3.352 12.688 9.883 1 93.25 102 ASP A C 1
ATOM 767 O O . ASP A 1 102 ? 3.094 11.531 9.531 1 93.25 102 ASP A O 1
ATOM 771 N N . ASP A 1 103 ? 2.859 13.773 9.266 1 96.12 103 ASP A N 1
ATOM 772 C CA . ASP A 1 103 ? 1.951 13.633 8.133 1 96.12 103 ASP A CA 1
ATOM 773 C C . ASP A 1 103 ? 2.723 13.531 6.82 1 96.12 103 ASP A C 1
ATOM 775 O O . ASP A 1 103 ? 2.16 13.164 5.789 1 96.12 103 ASP A O 1
ATOM 779 N N . ALA A 1 104 ? 3.994 13.891 6.777 1 94.06 104 ALA A N 1
ATOM 780 C CA . ALA A 1 104 ? 4.789 13.852 5.555 1 94.06 104 ALA A CA 1
ATOM 781 C C . ALA A 1 104 ? 4.996 12.414 5.082 1 94.06 104 ALA A C 1
ATOM 783 O O . ALA A 1 104 ? 5.164 11.508 5.895 1 94.06 104 ALA A O 1
ATOM 784 N N . GLY A 1 105 ? 5.008 12.258 3.764 1 93.94 105 GLY A N 1
ATOM 785 C CA . GLY A 1 105 ? 5.238 10.945 3.174 1 93.94 105 GLY A CA 1
ATOM 786 C C . GLY A 1 105 ? 4.52 10.75 1.854 1 93.94 105 GLY A C 1
ATOM 787 O O . GLY A 1 105 ? 4.168 11.727 1.183 1 93.94 105 GLY A O 1
ATOM 788 N N . LEU A 1 106 ? 4.449 9.531 1.432 1 94.75 106 LEU A N 1
ATOM 789 C CA . LEU A 1 106 ? 3.82 9.156 0.172 1 94.75 106 LEU A CA 1
ATOM 790 C C . LEU A 1 106 ? 2.436 8.562 0.412 1 94.75 106 LEU A C 1
ATOM 792 O O . LEU A 1 106 ? 2.291 7.594 1.157 1 94.75 106 LEU A O 1
ATOM 796 N N . TYR A 1 107 ? 1.418 9.188 -0.18 1 96.88 107 TYR A N 1
ATOM 797 C CA . TYR A 1 107 ? 0.039 8.766 0.043 1 96.88 107 TYR A CA 1
ATOM 798 C C . TYR A 1 107 ? -0.506 8.016 -1.168 1 96.88 107 TYR A C 1
ATOM 800 O O . TYR A 1 107 ? -0.229 8.391 -2.311 1 96.88 107 TYR A O 1
ATOM 808 N N . PHE A 1 108 ? -1.361 6.977 -0.842 1 97 108 PHE A N 1
ATOM 809 C CA . PHE A 1 108 ? -2.096 6.207 -1.838 1 97 108 PHE A CA 1
ATOM 810 C C . PHE A 1 108 ? -3.553 6.035 -1.426 1 97 108 PHE A C 1
ATOM 812 O O . PHE A 1 108 ? -3.863 5.977 -0.234 1 97 108 PHE A O 1
ATOM 819 N N . CYS A 1 109 ? -4.371 5.953 -2.381 1 97.62 109 CYS A N 1
ATOM 820 C CA . CYS A 1 109 ? -5.68 5.371 -2.109 1 97.62 109 CYS A CA 1
ATOM 821 C C . CYS A 1 109 ? -5.891 4.102 -2.928 1 97.62 109 CYS A C 1
ATOM 823 O O . CYS A 1 109 ? -5.352 3.969 -4.027 1 97.62 109 CYS A O 1
ATOM 825 N N . THR A 1 110 ? -6.531 3.145 -2.383 1 97.25 110 THR A N 1
ATOM 826 C CA . THR A 1 110 ? -6.82 1.874 -3.037 1 97.25 110 THR A CA 1
ATOM 827 C C . THR A 1 110 ? -8.32 1.587 -3.023 1 97.25 110 THR A C 1
ATOM 829 O O . THR A 1 110 ? -9.039 2.066 -2.148 1 97.25 110 THR A O 1
ATOM 832 N N . GLY A 1 111 ? -8.797 0.846 -3.973 1 96.44 111 GLY A N 1
ATOM 833 C CA . GLY A 1 111 ? -10.172 0.385 -4.059 1 96.44 111 GLY A CA 1
ATOM 834 C C . GLY A 1 111 ? -10.352 -0.789 -5 1 96.44 111 GLY A C 1
ATOM 835 O O . GLY A 1 111 ? -9.422 -1.558 -5.227 1 96.44 111 GLY A O 1
ATOM 836 N N . ARG A 1 112 ? -11.539 -1.051 -5.277 1 94.5 112 ARG A N 1
ATOM 837 C CA . ARG A 1 112 ? -11.883 -2.027 -6.305 1 94.5 112 ARG A CA 1
ATOM 838 C C . ARG A 1 112 ? -12.547 -1.353 -7.5 1 94.5 112 ARG A C 1
ATOM 840 O O . ARG A 1 112 ? -13.586 -0.705 -7.359 1 94.5 112 ARG A O 1
ATOM 847 N N . CYS A 1 113 ? -11.844 -1.447 -8.641 1 93.75 113 CYS A N 1
ATOM 848 C CA . CYS A 1 113 ? -12.336 -0.88 -9.891 1 93.75 113 CYS A CA 1
ATOM 849 C C . CYS A 1 113 ? -12.758 -1.978 -10.859 1 93.75 113 CYS A C 1
ATOM 851 O O . CYS A 1 113 ? -11.922 -2.744 -11.336 1 93.75 113 CYS A O 1
ATOM 853 N N . ALA A 1 114 ? -13.992 -2.027 -11.109 1 90.38 114 ALA A N 1
ATOM 854 C CA . ALA A 1 114 ? -14.547 -3.096 -11.938 1 90.38 114 ALA A CA 1
ATOM 855 C C . ALA A 1 114 ? -14.133 -4.469 -11.406 1 90.38 114 ALA A C 1
ATOM 857 O O . ALA A 1 114 ? -13.688 -5.324 -12.172 1 90.38 114 ALA A O 1
ATOM 858 N N . GLY A 1 115 ? -14.078 -4.605 -10.117 1 88.81 115 GLY A N 1
ATOM 859 C CA . GLY A 1 115 ? -13.875 -5.895 -9.477 1 88.81 115 GLY A CA 1
ATOM 860 C C . GLY A 1 115 ? -12.422 -6.164 -9.133 1 88.81 115 GLY A C 1
ATOM 861 O O . GLY A 1 115 ? -12.117 -7.07 -8.359 1 88.81 115 GLY A O 1
ATOM 862 N N . ALA A 1 116 ? -11.484 -5.41 -9.727 1 91.75 116 ALA A N 1
ATOM 863 C CA . ALA A 1 116 ? -10.055 -5.613 -9.492 1 91.75 116 ALA A CA 1
ATOM 864 C C . ALA A 1 116 ? -9.5 -4.551 -8.555 1 91.75 116 ALA A C 1
ATOM 866 O O . ALA A 1 116 ? -9.969 -3.41 -8.547 1 91.75 116 ALA A O 1
ATOM 867 N N . VAL A 1 117 ? -8.539 -4.957 -7.793 1 96.44 117 VAL A N 1
ATOM 868 C CA . VAL A 1 117 ? -7.879 -3.971 -6.945 1 96.44 117 VAL A CA 1
ATOM 869 C C . VAL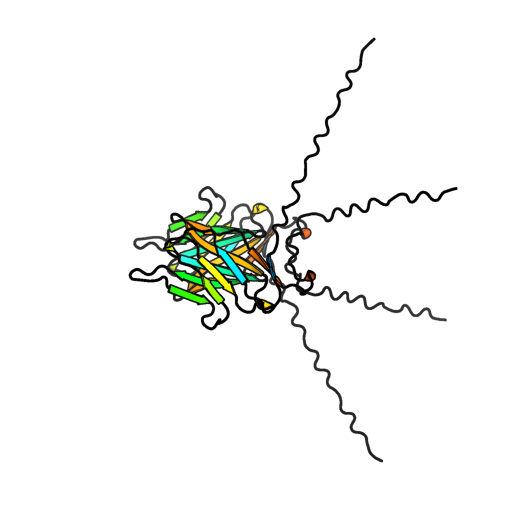 A 1 117 ? -7.219 -2.904 -7.816 1 96.44 117 VAL A C 1
ATOM 871 O O . VAL A 1 117 ? -6.617 -3.219 -8.844 1 96.44 117 VAL A O 1
ATOM 874 N N . CYS A 1 118 ? -7.367 -1.631 -7.445 1 96.25 118 CYS A N 1
ATOM 875 C CA . CYS A 1 118 ? -6.73 -0.515 -8.141 1 96.25 118 CYS A CA 1
ATOM 876 C C . CYS A 1 118 ? -6.133 0.472 -7.145 1 96.25 118 CYS A C 1
ATOM 878 O O . CYS A 1 118 ? -6.582 0.558 -6 1 96.25 118 CYS A O 1
ATOM 880 N N . VAL A 1 119 ? -5.133 1.11 -7.555 1 96.81 119 VAL A N 1
ATOM 881 C CA . VAL A 1 119 ? -4.375 2.045 -6.73 1 96.81 119 VAL A CA 1
ATOM 882 C C . VAL A 1 119 ? -4.113 3.33 -7.512 1 96.81 119 VAL A C 1
ATOM 884 O O . VAL A 1 119 ? -3.789 3.285 -8.703 1 96.81 119 VAL A O 1
ATOM 887 N N . ASN A 1 120 ? -4.277 4.465 -6.906 1 95.12 120 ASN A N 1
ATOM 888 C CA . ASN A 1 120 ? -3.893 5.707 -7.566 1 95.12 120 ASN A CA 1
ATOM 889 C C . ASN A 1 120 ? -2.381 5.914 -7.535 1 95.12 120 ASN A C 1
ATOM 891 O O . ASN A 1 120 ? -1.67 5.219 -6.809 1 95.12 120 ASN A O 1
ATOM 895 N N . ARG A 1 121 ? -1.875 6.832 -8.32 1 92.5 121 ARG A N 1
ATOM 896 C CA . ARG A 1 121 ? -0.473 7.227 -8.219 1 92.5 121 ARG A CA 1
ATOM 897 C C . ARG A 1 121 ? -0.184 7.898 -6.887 1 92.5 121 ARG A C 1
ATOM 899 O O . ARG A 1 121 ? -1.021 8.641 -6.363 1 92.5 121 ARG A O 1
ATOM 906 N N . GLY A 1 122 ? 1.065 7.648 -6.398 1 94.81 122 GLY A N 1
ATOM 907 C CA . GLY A 1 122 ? 1.438 8.211 -5.109 1 94.81 122 GLY A CA 1
ATOM 908 C C . GLY A 1 122 ? 1.461 9.727 -5.098 1 94.81 122 GLY A C 1
ATOM 909 O O . GLY A 1 122 ? 1.875 10.352 -6.078 1 94.81 122 GLY A O 1
ATOM 910 N N . ILE A 1 123 ? 0.952 10.336 -4.008 1 95.5 123 ILE A N 1
ATOM 911 C CA . ILE A 1 123 ? 1.05 11.773 -3.748 1 95.5 123 ILE A CA 1
ATOM 912 C C . ILE A 1 123 ? 2.104 12.031 -2.674 1 95.5 123 ILE A C 1
ATOM 914 O O . ILE A 1 123 ? 1.939 11.617 -1.522 1 95.5 123 ILE A O 1
ATOM 918 N N . HIS A 1 124 ? 3.154 12.695 -3.094 1 93.94 124 HIS A N 1
ATOM 919 C CA . HIS A 1 124 ? 4.215 13.016 -2.146 1 93.94 124 HIS A CA 1
ATOM 920 C C . HIS A 1 124 ? 3.896 14.297 -1.383 1 93.94 124 HIS A C 1
ATOM 922 O O . HIS A 1 124 ? 3.844 15.383 -1.972 1 93.94 124 HIS A O 1
ATOM 928 N N . LEU A 1 125 ? 3.68 14.188 -0.083 1 95.12 125 LEU A N 1
ATOM 929 C CA . LEU A 1 125 ? 3.445 15.344 0.782 1 95.12 125 LEU A CA 1
ATOM 930 C C . LEU A 1 125 ? 4.699 15.688 1.578 1 95.12 125 LEU A C 1
ATOM 932 O O . LEU A 1 125 ? 5.191 14.867 2.357 1 95.12 125 LEU A O 1
ATOM 936 N N . VAL A 1 126 ? 5.145 16.906 1.396 1 92.88 126 VAL A N 1
ATOM 937 C CA . VAL A 1 126 ? 6.367 17.359 2.057 1 92.88 126 VAL A CA 1
ATOM 938 C C . VAL A 1 126 ? 6.09 18.641 2.838 1 92.88 126 VAL A C 1
ATOM 940 O O . VAL A 1 126 ? 5.367 19.516 2.361 1 92.88 126 VAL A O 1
ATOM 943 N N . LEU A 1 127 ? 6.656 18.656 4.07 1 93.06 127 LEU A N 1
ATOM 944 C CA . LEU A 1 127 ? 6.531 19.891 4.844 1 93.06 127 LEU A CA 1
ATOM 945 C C . LEU A 1 127 ? 7.695 20.828 4.562 1 93.06 127 LEU A C 1
ATOM 947 O O . LEU A 1 127 ? 8.859 20.406 4.574 1 93.06 127 LEU A O 1
ATOM 951 N N . ASP A 1 128 ? 7.293 22.031 4.254 1 85.44 128 ASP A N 1
ATOM 952 C CA . ASP A 1 128 ? 8.289 23.062 3.99 1 85.44 128 ASP A CA 1
ATOM 953 C C . ASP A 1 128 ? 9.172 23.297 5.211 1 85.44 128 ASP A C 1
ATOM 955 O O . ASP A 1 128 ? 8.688 23.297 6.348 1 85.44 128 ASP A O 1
ATOM 959 N N . GLY A 1 129 ? 10.492 23.641 4.883 1 74.94 129 GLY A N 1
ATOM 960 C CA . GLY A 1 129 ? 11.445 23.922 5.941 1 74.94 129 GLY A CA 1
ATOM 961 C C . GLY A 1 129 ? 12.117 22.688 6.5 1 74.94 129 GLY A C 1
ATOM 962 O O . GLY A 1 129 ? 13.086 22.781 7.25 1 74.94 129 GLY A O 1
ATOM 963 N N . LEU A 1 130 ? 11.344 21.656 6.531 1 59.94 130 LEU A N 1
ATOM 964 C CA . LEU A 1 130 ? 12.039 20.453 6.953 1 59.94 130 LEU A CA 1
ATOM 965 C C . LEU A 1 130 ? 13.062 20.016 5.91 1 59.94 130 LEU A C 1
ATOM 967 O O . LEU A 1 130 ? 12.859 20.219 4.711 1 59.94 130 LEU A O 1
ATOM 971 N N . SER A 1 131 ? 14.328 20.344 6.211 1 51.78 131 SER A N 1
ATOM 972 C CA . SER A 1 131 ? 15.477 20.094 5.34 1 51.78 131 SER A CA 1
ATOM 973 C C . SER A 1 131 ? 15.18 18.969 4.344 1 51.78 131 SER A C 1
ATOM 975 O O . SER A 1 131 ? 14.602 17.953 4.711 1 51.78 131 SER A O 1
ATOM 977 N N . PRO A 1 132 ? 15.203 19.422 3.061 1 49.22 132 PRO A N 1
ATOM 978 C CA . PRO A 1 132 ? 15.102 18.469 1.963 1 49.22 132 PRO A CA 1
ATOM 979 C C . PRO A 1 132 ? 15.711 17.109 2.307 1 49.22 132 PRO A C 1
ATOM 981 O O . PRO A 1 132 ? 15.516 16.141 1.574 1 49.22 132 PRO A O 1
ATOM 984 N N . LEU A 1 133 ? 16.703 17.25 3.172 1 42.88 133 LEU A N 1
ATOM 985 C CA . LEU A 1 133 ? 17.438 16.047 3.504 1 42.88 133 LEU A CA 1
ATOM 986 C C . LEU A 1 133 ? 16.5 14.898 3.871 1 42.88 133 LEU A C 1
ATOM 988 O O . LEU A 1 133 ? 16.906 13.734 3.881 1 42.88 133 LEU A O 1
ATOM 992 N N . LEU A 1 134 ? 15.406 15.383 4.289 1 43.91 134 LEU A N 1
ATOM 993 C CA . LEU A 1 134 ? 14.492 14.352 4.766 1 43.91 134 LEU A CA 1
ATOM 994 C C . LEU A 1 134 ? 13.586 13.867 3.641 1 43.91 134 LEU A C 1
ATOM 996 O O . LEU A 1 134 ? 12.578 13.203 3.895 1 43.91 134 LEU A O 1
ATOM 1000 N N . ARG A 1 135 ? 13.883 14.586 2.506 1 43.19 135 ARG A N 1
ATOM 1001 C CA . ARG A 1 135 ? 13.055 14.094 1.408 1 43.19 135 ARG A CA 1
ATOM 1002 C C . ARG A 1 135 ? 13.523 12.711 0.954 1 43.19 135 ARG A C 1
ATOM 1004 O O . ARG A 1 135 ? 14.711 12.492 0.734 1 43.19 135 ARG A O 1
ATOM 1011 N N . PRO A 1 136 ? 12.891 11.805 1.12 1 42.75 136 PRO A N 1
ATOM 1012 C CA . PRO A 1 136 ? 13.359 10.586 0.458 1 42.75 136 PRO A CA 1
ATOM 1013 C C . PRO A 1 136 ? 13.727 10.812 -1.007 1 42.75 136 PRO A C 1
ATOM 1015 O O . PRO A 1 136 ? 12.961 11.438 -1.747 1 42.75 136 PRO A O 1
ATOM 1018 N N . ASP A 1 137 ? 15 11.352 -1.301 1 39.75 137 ASP A N 1
ATOM 1019 C CA . ASP A 1 137 ? 15.375 11.398 -2.711 1 39.75 137 ASP A CA 1
ATOM 1020 C C . ASP A 1 137 ? 14.781 10.211 -3.475 1 39.75 137 ASP A C 1
ATOM 1022 O O . ASP A 1 137 ? 15.258 9.086 -3.35 1 39.75 137 ASP A O 1
ATOM 1026 N N . PHE A 1 138 ? 13.523 10.336 -3.631 1 40.94 138 PHE A N 1
ATOM 1027 C CA . PHE A 1 138 ? 13.047 9.414 -4.66 1 40.94 138 PHE A CA 1
ATOM 1028 C C . PHE A 1 138 ? 13.844 9.594 -5.949 1 40.94 138 PHE A C 1
ATOM 1030 O O . PHE A 1 138 ? 13.453 9.07 -6.996 1 40.94 138 PHE A O 1
ATOM 1037 N N . SER A 1 139 ? 14.789 10.734 -5.98 1 36.34 139 SER A N 1
ATOM 1038 C CA . SER A 1 139 ? 15.594 10.969 -7.18 1 36.34 139 SER A CA 1
ATOM 1039 C C . SER A 1 139 ? 16.562 9.812 -7.438 1 36.34 139 SER A C 1
ATOM 1041 O O . SER A 1 139 ? 17.438 9.914 -8.289 1 36.34 139 SER A O 1
ATOM 1043 N N . PHE A 1 140 ? 16.688 8.906 -6.566 1 37.81 140 PHE A N 1
ATOM 1044 C CA . PHE A 1 140 ? 17.812 8.047 -6.883 1 37.81 140 PHE A CA 1
ATOM 1045 C C . PHE A 1 140 ? 17.75 7.582 -8.336 1 37.81 140 PHE A C 1
ATOM 1047 O O . PHE A 1 140 ? 18.594 6.781 -8.766 1 37.81 140 PHE A O 1
ATOM 1054 N N . PHE A 1 141 ? 16.688 7.871 -9.094 1 35.97 141 PHE A N 1
ATOM 1055 C CA . PHE A 1 141 ? 16.953 7.305 -10.406 1 35.97 141 PHE A CA 1
ATOM 1056 C C . PHE A 1 141 ? 17.953 8.172 -11.172 1 35.97 141 PHE A C 1
ATOM 1058 O O . PHE A 1 141 ? 18.25 7.906 -12.344 1 35.97 141 PHE A O 1
ATOM 1065 N N . ALA A 1 142 ? 17.969 9.484 -10.953 1 32.31 142 ALA A N 1
ATOM 1066 C CA . ALA A 1 142 ? 18.797 10.055 -12.008 1 32.31 142 ALA A CA 1
ATOM 1067 C C . ALA A 1 142 ? 20.281 9.93 -11.68 1 32.31 142 ALA A C 1
ATOM 1069 O O . ALA A 1 142 ? 20.688 10.188 -10.539 1 32.31 142 ALA A O 1
ATOM 1070 N N . PRO A 1 143 ? 21.016 9.094 -12.383 1 30.98 143 PRO A N 1
ATOM 1071 C CA . PRO A 1 143 ? 22.469 9.227 -12.234 1 30.98 143 PRO A CA 1
ATOM 1072 C C . PRO A 1 143 ? 22.906 10.68 -12.117 1 30.98 143 PRO A C 1
ATOM 1074 O O . PRO A 1 143 ? 22.328 11.562 -12.75 1 30.98 143 PRO A O 1
ATOM 1077 N N . LEU A 1 144 ? 23.219 11.156 -10.93 1 30.88 144 LEU A N 1
ATOM 1078 C CA . LEU A 1 144 ? 23.984 12.398 -10.961 1 30.88 144 LEU A CA 1
ATOM 1079 C C . LEU A 1 144 ? 25 12.383 -12.094 1 30.88 144 LEU A C 1
ATOM 1081 O O . LEU A 1 144 ? 25.938 11.578 -12.078 1 30.88 144 LEU A O 1
ATOM 1085 N N . VAL A 1 145 ? 24.578 12.469 -13.336 1 31.12 145 VAL A N 1
ATOM 1086 C CA . VAL A 1 145 ? 25.578 12.836 -14.328 1 31.12 145 VAL A CA 1
ATOM 1087 C C . VAL A 1 145 ? 26.359 14.062 -13.852 1 31.12 145 VAL A C 1
ATOM 1089 O O . VAL A 1 145 ? 25.766 15.125 -13.609 1 31.12 145 VAL A O 1
ATOM 1092 N N . ASP A 1 146 ? 27.297 13.852 -12.922 1 29.06 146 ASP A N 1
ATOM 1093 C CA . ASP A 1 146 ? 28.328 14.867 -12.75 1 29.06 146 ASP A CA 1
ATOM 1094 C C . ASP A 1 146 ? 28.781 15.414 -14.094 1 29.06 146 ASP A C 1
ATOM 1096 O O . ASP A 1 146 ? 29.328 14.68 -14.922 1 29.06 146 ASP A O 1
ATOM 1100 N N . SER A 1 147 ? 28.047 16.25 -14.836 1 30.52 147 SER A N 1
ATOM 1101 C CA . SER A 1 147 ? 28.578 17.047 -15.93 1 30.52 147 SER A CA 1
ATOM 1102 C C . SER A 1 147 ? 29.797 17.859 -15.484 1 30.52 147 SER A C 1
ATOM 1104 O O . SER A 1 147 ? 29.641 18.969 -14.961 1 30.52 147 SER A O 1
ATOM 1106 N N . SER A 1 148 ? 30.703 17.375 -14.648 1 29.59 148 SER A N 1
ATOM 1107 C CA . SER A 1 148 ? 31.906 18.188 -14.492 1 29.59 148 SER A CA 1
ATOM 1108 C C . SER A 1 148 ? 32.625 18.375 -15.82 1 29.59 148 SER A C 1
ATOM 1110 O O . SER A 1 148 ? 33.75 17.891 -16.016 1 29.59 148 SER A O 1
ATOM 1112 N N . TYR A 1 149 ? 32.031 18.734 -17 1 29.23 149 TYR A N 1
ATOM 1113 C CA . TYR A 1 149 ? 32.969 19.062 -18.078 1 29.23 149 TYR A CA 1
ATOM 1114 C C . TYR A 1 149 ? 33.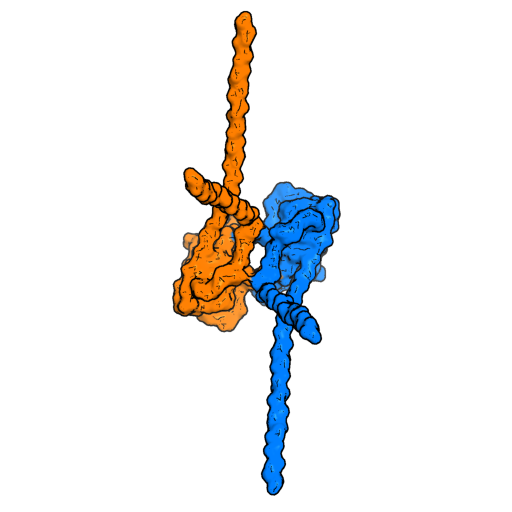906 20.156 -17.625 1 29.23 149 TYR A C 1
ATOM 1116 O O . TYR A 1 149 ? 33.5 21.156 -17.031 1 29.23 149 TYR A O 1
ATOM 1124 N N . SER A 1 150 ? 35.156 19.719 -17.172 1 29.39 150 SER A N 1
ATOM 1125 C CA . SER A 1 150 ? 36.406 20.391 -16.922 1 29.39 150 SER A CA 1
ATOM 1126 C C . SER A 1 150 ? 36.75 21.375 -18.031 1 29.39 150 SER A C 1
ATOM 1128 O O . SER A 1 150 ? 36.875 20.984 -19.203 1 29.39 150 SER A O 1
ATOM 1130 N N . THR A 1 151 ? 36.188 22.547 -18.031 1 28.3 151 THR A N 1
ATOM 1131 C CA . THR A 1 151 ? 36.625 23.672 -18.859 1 28.3 151 THR A CA 1
ATOM 1132 C C . THR A 1 151 ? 38.125 23.906 -18.688 1 28.3 151 THR A C 1
ATOM 1134 O O . THR A 1 151 ? 38.594 24.109 -17.578 1 28.3 151 THR A O 1
ATOM 1137 N N . ALA A 1 152 ? 39.031 23.219 -19.562 1 32.97 152 ALA A N 1
ATOM 1138 C CA . ALA A 1 152 ? 40.438 23.406 -19.781 1 32.97 152 ALA A CA 1
ATOM 1139 C C . ALA A 1 152 ? 40.781 24.891 -20 1 32.97 152 ALA A C 1
ATOM 1141 O O . ALA A 1 152 ? 40.25 25.531 -20.906 1 32.97 152 ALA A O 1
ATOM 1142 N N . THR A 1 153 ? 40.969 25.578 -18.875 1 31.5 153 THR A N 1
ATOM 1143 C CA . THR A 1 153 ? 41.562 26.906 -18.828 1 31.5 153 THR A CA 1
ATOM 1144 C C . THR A 1 153 ? 42.875 26.922 -19.578 1 31.5 153 THR A C 1
ATOM 1146 O O . THR A 1 153 ? 43.844 26.234 -19.203 1 31.5 153 THR A O 1
ATOM 1149 N N . SER A 1 154 ? 42.906 26.859 -20.938 1 28.84 154 SER A N 1
ATOM 1150 C CA . SER A 1 154 ? 44.094 27 -21.766 1 28.84 154 SER A CA 1
ATOM 1151 C C . SER A 1 154 ? 44.844 28.297 -21.438 1 28.84 154 SER A C 1
ATOM 1153 O O . SER A 1 154 ? 44.219 29.375 -21.422 1 28.84 154 SER A O 1
ATOM 1155 N N . CYS A 1 155 ? 45.875 28.266 -20.5 1 30.2 155 CYS A N 1
ATOM 1156 C CA . CYS A 1 155 ? 46.875 29.297 -20.219 1 30.2 155 CYS A CA 1
ATOM 1157 C C . CYS A 1 155 ? 47.625 29.703 -21.484 1 30.2 155 CYS A C 1
ATOM 1159 O O . CYS A 1 155 ? 48.094 28.828 -22.219 1 30.2 155 CYS A O 1
ATOM 1161 N N . PRO A 1 156 ? 47.219 30.766 -22.109 1 37.25 156 PRO A N 1
ATOM 1162 C CA . PRO A 1 156 ? 47.969 31.266 -23.266 1 37.25 156 PRO A CA 1
ATOM 1163 C C . PRO A 1 156 ? 49.438 31.453 -22.984 1 37.25 156 PRO A C 1
ATOM 1165 O O . PRO A 1 156 ? 49.844 31.75 -21.859 1 37.25 156 PRO A O 1
ATOM 1168 N N . THR A 1 157 ? 50.375 30.688 -23.625 1 26.47 157 THR A N 1
ATOM 1169 C CA . THR A 1 157 ? 51.75 31.188 -23.734 1 26.47 157 THR A CA 1
ATOM 1170 C C . THR A 1 157 ? 51.781 32.531 -24.484 1 26.47 157 THR A C 1
ATOM 1172 O O . THR A 1 157 ? 51 32.75 -25.406 1 26.47 157 THR A O 1
ATOM 1175 N N . MET B 1 1 ? 37.094 24.328 56.719 1 31.97 1 MET B N 1
ATOM 1176 C CA . MET B 1 1 ? 37.438 23.25 55.781 1 31.97 1 MET B CA 1
ATOM 1177 C C . MET B 1 1 ? 36.219 22.766 55.031 1 31.97 1 MET B C 1
ATOM 1179 O O . MET B 1 1 ? 35.406 21.984 55.562 1 31.97 1 MET B O 1
ATOM 1183 N N . PHE B 1 2 ? 35.562 23.734 54.25 1 39.25 2 PHE B N 1
ATOM 1184 C CA . PHE B 1 2 ? 34.375 23.672 53.375 1 39.25 2 PHE B CA 1
ATOM 1185 C C . PHE B 1 2 ? 34.625 22.703 52.25 1 39.25 2 PHE B C 1
ATOM 1187 O O . PHE B 1 2 ? 35.531 22.906 51.406 1 39.25 2 PHE B O 1
ATOM 1194 N N . ASP B 1 3 ? 34.438 21.391 52.531 1 42.5 3 ASP B N 1
ATOM 1195 C CA . ASP B 1 3 ? 34.5 20.281 51.562 1 42.5 3 ASP B CA 1
ATOM 1196 C C . ASP B 1 3 ? 33.469 20.453 50.438 1 42.5 3 ASP B C 1
ATOM 1198 O O . ASP B 1 3 ? 32.281 20.656 50.719 1 42.5 3 ASP B O 1
ATOM 1202 N N . SER B 1 4 ? 33.906 21.078 49.312 1 48.78 4 SER B N 1
ATOM 1203 C CA . SER B 1 4 ? 33.156 21.266 48.062 1 48.78 4 SER B CA 1
ATOM 1204 C C . SER B 1 4 ? 32.688 19.938 47.5 1 48.78 4 SER B C 1
ATOM 1206 O O . SER B 1 4 ? 33.469 18.984 47.375 1 48.78 4 SER B O 1
ATOM 1208 N N . PRO B 1 5 ? 31.328 19.609 47.688 1 48.06 5 PRO B N 1
ATOM 1209 C CA . PRO B 1 5 ? 30.797 18.375 47.094 1 48.06 5 PRO B CA 1
ATOM 1210 C C . PRO B 1 5 ? 31.031 18.281 45.594 1 48.06 5 PRO B C 1
ATOM 1212 O O . PRO B 1 5 ? 31.125 19.312 44.906 1 48.06 5 PRO B O 1
ATOM 1215 N N . SER B 1 6 ? 31.922 17.375 45.125 1 47.34 6 SER B N 1
ATOM 1216 C CA . SER B 1 6 ? 32.156 16.984 43.75 1 47.34 6 SER B CA 1
ATOM 1217 C C . SER B 1 6 ? 30.906 16.453 43.062 1 47.34 6 SER B C 1
ATOM 1219 O O . SER B 1 6 ? 30.375 15.414 43.469 1 47.34 6 SER B O 1
ATOM 1221 N N . SER B 1 7 ? 29.906 17.344 42.812 1 44.59 7 SER B N 1
ATOM 1222 C CA . SER B 1 7 ? 28.719 16.844 42.094 1 44.59 7 SER B CA 1
ATOM 1223 C C . SER B 1 7 ? 29.109 16.234 40.75 1 44.59 7 SER B C 1
ATOM 1225 O O . SER B 1 7 ? 29.719 16.906 39.906 1 44.59 7 SER B O 1
ATOM 1227 N N . GLY B 1 8 ? 29.422 14.938 40.688 1 45 8 GLY B N 1
ATOM 1228 C CA . GLY B 1 8 ? 29.656 14.18 39.469 1 45 8 GLY B CA 1
ATOM 1229 C C . GLY B 1 8 ? 28.5 14.266 38.5 1 45 8 GLY B C 1
ATOM 1230 O O . GLY B 1 8 ? 27.359 13.984 38.844 1 45 8 GLY B O 1
ATOM 1231 N N . VAL B 1 9 ? 28.531 15.258 37.562 1 50.19 9 VAL B N 1
ATOM 1232 C CA . VAL B 1 9 ? 27.562 15.367 36.469 1 50.19 9 VAL B CA 1
ATOM 1233 C C . VAL B 1 9 ? 27.562 14.07 35.656 1 50.19 9 VAL B C 1
ATOM 1235 O O . VAL B 1 9 ? 28.594 13.672 35.125 1 50.19 9 VAL B O 1
ATOM 1238 N N . ALA B 1 10 ? 26.812 12.984 36.031 1 47.12 10 ALA B N 1
ATOM 1239 C CA . ALA B 1 10 ? 26.609 11.82 35.188 1 47.12 10 ALA B CA 1
ATOM 1240 C C . ALA B 1 10 ? 25.984 12.211 33.844 1 47.12 10 ALA B C 1
ATOM 1242 O O . ALA B 1 10 ? 24.906 12.805 33.812 1 47.12 10 ALA B O 1
ATOM 1243 N N . GLY B 1 11 ? 26.766 12.633 32.906 1 43.16 11 GLY B N 1
ATOM 1244 C CA . GLY B 1 11 ? 26.25 12.812 31.562 1 43.16 11 GLY B CA 1
ATOM 1245 C C . GLY B 1 11 ? 25.609 11.555 30.984 1 43.16 11 GLY B C 1
ATOM 1246 O O . GLY B 1 11 ? 26.281 10.547 30.797 1 43.16 11 GLY B O 1
ATOM 1247 N N . GLY B 1 12 ? 24.344 11.305 31.391 1 44.31 12 GLY B N 1
ATOM 1248 C CA . GLY B 1 12 ? 23.641 10.203 30.75 1 44.31 12 GLY B CA 1
ATOM 1249 C C . GLY B 1 12 ? 23.719 10.227 29.234 1 44.31 12 GLY B C 1
ATOM 1250 O O . GLY B 1 12 ? 23.484 11.266 28.609 1 44.31 12 GLY B O 1
ATOM 1251 N N . HIS B 1 13 ? 24.578 9.406 28.578 1 44.94 13 HIS B N 1
ATOM 1252 C CA . HIS B 1 13 ? 24.656 9.172 27.141 1 44.94 13 HIS B CA 1
ATOM 1253 C C . HIS B 1 13 ? 23.281 8.789 26.578 1 44.94 13 HIS B C 1
ATOM 1255 O O . HIS B 1 13 ? 22.672 7.816 27.031 1 44.94 13 HIS B O 1
ATOM 1261 N N . LEU B 1 14 ? 22.469 9.711 26.172 1 42.88 14 LEU B N 1
ATOM 1262 C CA . LEU B 1 14 ? 21.328 9.336 25.344 1 42.88 14 LEU B CA 1
ATOM 1263 C C . LEU B 1 14 ? 21.75 8.422 24.203 1 42.88 14 LEU B C 1
ATOM 1265 O O . LEU B 1 14 ? 22.578 8.812 23.375 1 42.88 14 LEU B O 1
ATOM 1269 N N . PHE B 1 15 ? 21.797 7.117 24.406 1 41.66 15 PHE B N 1
ATOM 1270 C CA . PHE B 1 15 ? 21.953 6.18 23.297 1 41.66 15 PHE B CA 1
ATOM 1271 C C . PHE B 1 15 ? 21.016 6.551 22.156 1 41.66 15 PHE B C 1
ATOM 1273 O O . PHE B 1 15 ? 19.797 6.621 22.328 1 41.66 15 PHE B O 1
ATOM 1280 N N . SER B 1 16 ? 21.438 7.309 21.188 1 41.06 16 SER B N 1
ATOM 1281 C CA . SER B 1 16 ? 20.703 7.422 19.922 1 41.06 16 SER B CA 1
ATOM 1282 C C . SER B 1 16 ? 20.297 6.055 19.391 1 41.06 16 SER B C 1
ATOM 1284 O O . SER B 1 16 ? 21.125 5.164 19.234 1 41.06 16 SER B O 1
ATOM 1286 N N . ALA B 1 17 ? 19.188 5.465 19.656 1 42.47 17 ALA B N 1
ATOM 1287 C CA . ALA B 1 17 ? 18.719 4.254 18.984 1 42.47 17 ALA B CA 1
ATOM 1288 C C . ALA B 1 17 ? 19.016 4.301 17.484 1 42.47 17 ALA B C 1
ATOM 1290 O O . ALA B 1 17 ? 18.594 5.223 16.797 1 42.47 17 ALA B O 1
ATOM 1291 N N . SER B 1 18 ? 20.141 3.859 17 1 45.97 18 SER B N 1
ATOM 1292 C CA . SER B 1 18 ? 20.469 3.682 15.586 1 45.97 18 SER B CA 1
ATOM 1293 C C . SER B 1 18 ? 19.297 3.072 14.82 1 45.97 18 SER B C 1
ATOM 1295 O O . SER B 1 18 ? 18.625 2.174 15.328 1 45.97 18 SER B O 1
ATOM 1297 N N . PRO B 1 19 ? 18.641 3.719 13.914 1 46.06 19 PRO B N 1
ATOM 1298 C CA . PRO B 1 19 ? 17.547 3.086 13.188 1 46.06 19 PRO B CA 1
ATOM 1299 C C . PRO B 1 19 ? 17.844 1.639 12.797 1 46.06 19 PRO B C 1
ATOM 1301 O O . PRO B 1 19 ? 18.953 1.333 12.352 1 46.06 19 PRO B O 1
ATOM 1304 N N . VAL B 1 20 ? 17.422 0.653 13.477 1 47.81 20 VAL B N 1
ATOM 1305 C CA . VAL B 1 20 ? 17.516 -0.759 13.117 1 47.81 20 VAL B CA 1
ATOM 1306 C C . VAL B 1 20 ? 17.344 -0.919 11.609 1 47.81 20 VAL B C 1
ATOM 1308 O O . VAL B 1 20 ? 16.312 -0.551 11.047 1 47.81 20 VAL B O 1
ATOM 1311 N N . LEU B 1 21 ? 18.359 -0.753 10.812 1 49.59 21 LEU B N 1
ATOM 1312 C CA . LEU B 1 21 ? 18.359 -1.085 9.391 1 49.59 21 LEU B CA 1
ATOM 1313 C C . LEU B 1 21 ? 17.625 -2.404 9.133 1 49.59 21 LEU B C 1
ATOM 1315 O O . LEU B 1 21 ? 18.062 -3.455 9.617 1 49.59 21 LEU B O 1
ATOM 1319 N N . ARG B 1 22 ? 16.328 -2.379 9.227 1 60.06 22 ARG B N 1
ATOM 1320 C CA . ARG B 1 22 ? 15.703 -3.656 8.914 1 60.06 22 ARG B CA 1
ATOM 1321 C C . ARG B 1 22 ? 16.328 -4.289 7.676 1 60.06 22 ARG B C 1
ATOM 1323 O O . ARG B 1 22 ? 16.672 -3.59 6.719 1 60.06 22 ARG B O 1
ATOM 1330 N N . SER B 1 23 ? 16.875 -5.469 7.773 1 77.5 23 SER B N 1
ATOM 1331 C CA . SER B 1 23 ? 17.672 -6.223 6.816 1 77.5 23 SER B CA 1
ATOM 1332 C C . SER B 1 23 ? 16.891 -6.496 5.535 1 77.5 23 SER B C 1
ATOM 1334 O O . SER B 1 23 ? 15.703 -6.797 5.582 1 77.5 23 SER B O 1
ATOM 1336 N N . ALA B 1 24 ? 17.312 -6.117 4.406 1 87 24 ALA B N 1
ATOM 1337 C CA . ALA B 1 24 ? 16.797 -6.41 3.068 1 87 24 ALA B CA 1
ATOM 1338 C C . ALA B 1 24 ? 17.031 -7.871 2.701 1 87 24 ALA B C 1
ATOM 1340 O O . ALA B 1 24 ? 18 -8.484 3.143 1 87 24 ALA B O 1
ATOM 1341 N N . LEU B 1 25 ? 16.031 -8.555 2.176 1 93.12 25 LEU B N 1
ATOM 1342 C CA . LEU B 1 25 ? 16.219 -9.852 1.531 1 93.12 25 LEU B CA 1
ATOM 1343 C C . LEU B 1 25 ? 17 -9.703 0.231 1 93.12 25 LEU B C 1
ATOM 1345 O O . LEU B 1 25 ? 16.484 -9.164 -0.751 1 93.12 25 LEU B O 1
ATOM 1349 N N . VAL B 1 26 ? 18.234 -10.109 0.207 1 92.94 26 VAL B N 1
ATOM 1350 C CA . VAL B 1 26 ? 19.109 -10.008 -0.949 1 92.94 26 VAL B CA 1
ATOM 1351 C C . VAL B 1 26 ? 19.125 -11.336 -1.711 1 92.94 26 VAL B C 1
ATOM 1353 O O . VAL B 1 26 ? 19.422 -12.383 -1.137 1 92.94 26 VAL B O 1
ATOM 1356 N N . VAL B 1 27 ? 18.812 -11.258 -3.018 1 95.69 27 VAL B N 1
ATOM 1357 C CA . VAL B 1 27 ? 18.719 -12.484 -3.803 1 95.69 27 VAL B CA 1
ATOM 1358 C C . VAL B 1 27 ? 19.438 -12.297 -5.137 1 95.69 27 VAL B C 1
ATOM 1360 O O . VAL B 1 27 ? 19.672 -11.172 -5.57 1 95.69 27 VAL B O 1
ATOM 1363 N N . GLN B 1 28 ? 19.828 -13.414 -5.805 1 94.81 28 GLN B N 1
ATOM 1364 C CA . GLN B 1 28 ? 20.406 -13.391 -7.141 1 94.81 28 GLN B CA 1
ATOM 1365 C C . GLN B 1 28 ? 19.344 -13.555 -8.219 1 94.81 28 GLN B C 1
ATOM 1367 O O . GLN B 1 28 ? 18.406 -14.344 -8.062 1 94.81 28 GLN B O 1
ATOM 1372 N N . ALA B 1 29 ? 19.562 -12.766 -9.289 1 94.5 29 ALA B N 1
ATOM 1373 C CA . ALA B 1 29 ? 18.656 -12.914 -10.422 1 94.5 29 ALA B CA 1
ATOM 1374 C C . ALA B 1 29 ? 18.531 -14.383 -10.828 1 94.5 29 ALA B C 1
ATOM 1376 O O . ALA B 1 29 ? 19.516 -15.117 -10.844 1 94.5 29 ALA B O 1
ATOM 1377 N N . GLY B 1 30 ? 17.297 -14.766 -11.188 1 96.19 30 GLY B N 1
ATOM 1378 C CA . GLY B 1 30 ? 17.062 -16.125 -11.656 1 96.19 30 GLY B CA 1
ATOM 1379 C C . GLY B 1 30 ? 16.625 -17.062 -10.547 1 96.19 30 GLY B C 1
ATOM 1380 O O . GLY B 1 30 ? 16.125 -18.156 -10.82 1 96.19 30 GLY B O 1
ATOM 1381 N N . GLN B 1 31 ? 16.812 -16.734 -9.312 1 96.44 31 GLN B N 1
ATOM 1382 C CA . GLN B 1 31 ? 16.406 -17.562 -8.18 1 96.44 31 GLN B CA 1
ATOM 1383 C C . GLN B 1 31 ? 14.914 -17.406 -7.895 1 96.44 31 GLN B C 1
ATOM 1385 O O . GLN B 1 31 ? 14.297 -16.422 -8.289 1 96.44 31 GLN B O 1
ATOM 1390 N N . ASN B 1 32 ? 14.375 -18.406 -7.328 1 97.75 32 ASN B N 1
ATOM 1391 C CA . ASN B 1 32 ? 13.023 -18.312 -6.785 1 97.75 32 ASN B CA 1
ATOM 1392 C C . ASN B 1 32 ? 13.031 -17.781 -5.355 1 97.75 32 ASN B C 1
ATOM 1394 O O . ASN B 1 32 ? 13.906 -18.141 -4.562 1 97.75 32 ASN B O 1
ATOM 1398 N N . VAL B 1 33 ? 12.062 -16.984 -5.016 1 97.75 33 VAL B N 1
ATOM 1399 C CA . VAL B 1 33 ? 12.008 -16.453 -3.656 1 97.75 33 VAL B CA 1
ATOM 1400 C C . VAL B 1 33 ? 10.57 -16.516 -3.141 1 97.75 33 VAL B C 1
ATOM 1402 O O . VAL B 1 33 ? 9.617 -16.422 -3.918 1 97.75 33 VAL B O 1
ATOM 1405 N N . SER B 1 34 ? 10.461 -16.719 -1.832 1 97.06 34 SER B N 1
ATOM 1406 C CA . SER B 1 34 ? 9.164 -16.719 -1.157 1 97.06 34 SER B CA 1
ATOM 1407 C C . SER B 1 34 ? 9.094 -15.633 -0.09 1 97.06 34 SER B C 1
ATOM 1409 O O . SER B 1 34 ? 10 -15.5 0.737 1 97.06 34 SER B O 1
ATOM 1411 N N . LEU B 1 35 ? 8.047 -14.883 -0.139 1 97.38 35 LEU B N 1
ATOM 1412 C CA . LEU B 1 35 ? 7.781 -13.875 0.881 1 97.38 35 LEU B CA 1
ATOM 1413 C C . LEU B 1 35 ? 6.609 -14.289 1.764 1 97.38 35 LEU B C 1
ATOM 1415 O O . LEU B 1 35 ? 5.574 -14.734 1.261 1 97.38 35 LEU B O 1
ATOM 1419 N N . ALA B 1 36 ? 6.723 -14.109 3.041 1 95.56 36 ALA B N 1
ATOM 1420 C CA . ALA B 1 36 ? 5.68 -14.539 3.969 1 95.56 36 ALA B CA 1
ATOM 1421 C C . ALA B 1 36 ? 4.812 -13.367 4.398 1 95.56 36 ALA B C 1
ATOM 1423 O O . ALA B 1 36 ? 5.316 -12.266 4.637 1 95.56 36 ALA B O 1
ATOM 1424 N N . CYS B 1 37 ? 3.533 -13.562 4.461 1 96.12 37 CYS B N 1
ATOM 1425 C CA . CYS B 1 37 ? 2.588 -12.633 5.062 1 96.12 37 CYS B CA 1
ATOM 1426 C C . CYS B 1 37 ? 2.209 -13.07 6.473 1 96.12 37 CYS B C 1
ATOM 1428 O O . CYS B 1 37 ? 1.736 -14.195 6.668 1 96.12 37 CYS B O 1
ATOM 1430 N N . ASN B 1 38 ? 2.406 -12.258 7.441 1 92.06 38 ASN B N 1
ATOM 1431 C CA . ASN B 1 38 ? 2.176 -12.633 8.836 1 92.06 38 ASN B CA 1
ATOM 1432 C C . ASN B 1 38 ? 0.815 -12.148 9.328 1 92.06 38 ASN B C 1
ATOM 1434 O O . ASN B 1 38 ? 0.594 -12.023 10.531 1 92.06 38 ASN B O 1
ATOM 1438 N N . LEU B 1 39 ? -0.083 -11.891 8.438 1 95.19 39 LEU B N 1
ATOM 1439 C CA . LEU B 1 39 ? -1.415 -11.422 8.812 1 95.19 39 LEU B CA 1
ATOM 1440 C C . LEU B 1 39 ? -2.396 -12.586 8.891 1 95.19 39 LEU B C 1
ATOM 1442 O O . LEU B 1 39 ? -2.203 -13.617 8.234 1 95.19 39 LEU B O 1
ATOM 1446 N N . THR B 1 40 ? -3.324 -12.438 9.711 1 92.75 40 THR B N 1
ATOM 1447 C CA . THR B 1 40 ? -4.477 -13.328 9.742 1 92.75 40 THR B CA 1
ATOM 1448 C C . THR B 1 40 ? -5.719 -12.633 9.203 1 92.75 40 THR B C 1
ATOM 1450 O O . THR B 1 40 ? -6.246 -11.719 9.844 1 92.75 40 THR B O 1
ATOM 1453 N N . SER B 1 41 ? -6.133 -12.977 8.039 1 94.5 41 SER B N 1
ATOM 1454 C CA . SER B 1 41 ? -7.324 -12.438 7.398 1 94.5 41 SER B CA 1
ATOM 1455 C C . SER B 1 41 ? -8.227 -13.547 6.875 1 94.5 41 SER B C 1
ATOM 1457 O O . SER B 1 41 ? -7.758 -14.477 6.215 1 94.5 41 SER B O 1
ATOM 1459 N N . ARG B 1 42 ? -9.484 -13.43 7.078 1 91.5 42 ARG B N 1
ATOM 1460 C CA . ARG B 1 42 ? -10.414 -14.484 6.68 1 91.5 42 ARG B CA 1
ATOM 1461 C C . ARG B 1 42 ? -10.977 -14.219 5.289 1 91.5 42 ARG B C 1
ATOM 1463 O O . ARG B 1 42 ? -11.383 -15.148 4.59 1 91.5 42 ARG B O 1
ATOM 1470 N N . GLN B 1 43 ? -10.984 -12.969 4.918 1 93.06 43 GLN B N 1
ATOM 1471 C CA . GLN B 1 43 ? -11.688 -12.609 3.689 1 93.06 43 GLN B CA 1
ATOM 1472 C C . GLN B 1 43 ? -10.734 -12.562 2.502 1 93.06 43 GLN B C 1
ATOM 1474 O O . GLN B 1 43 ? -10.953 -13.234 1.493 1 93.06 43 GLN B O 1
ATOM 1479 N N . GLU B 1 44 ? -9.688 -11.781 2.641 1 95.94 44 GLU B N 1
ATOM 1480 C CA . GLU B 1 44 ? -8.781 -11.633 1.506 1 95.94 44 GLU B CA 1
ATOM 1481 C C . GLU B 1 44 ? -7.426 -11.094 1.95 1 95.94 44 GLU B C 1
ATOM 1483 O O . GLU B 1 44 ? -7.324 -10.438 2.984 1 95.94 44 GLU B O 1
ATOM 1488 N N . ILE B 1 45 ? -6.414 -11.453 1.231 1 97.19 45 ILE B N 1
ATOM 1489 C CA . ILE B 1 45 ? -5.086 -10.859 1.34 1 97.19 45 ILE B CA 1
ATOM 1490 C C . ILE B 1 45 ? -4.617 -10.391 -0.035 1 97.19 45 ILE B C 1
ATOM 1492 O O . ILE B 1 45 ? -4.762 -11.109 -1.027 1 97.19 45 ILE B O 1
ATOM 1496 N N . THR B 1 46 ? -4.129 -9.18 -0.149 1 97.69 46 THR B N 1
ATOM 1497 C CA . THR B 1 46 ? -3.521 -8.656 -1.368 1 97.69 46 THR B CA 1
ATOM 1498 C C . THR B 1 46 ? -2.049 -8.328 -1.143 1 97.69 46 THR B C 1
ATOM 1500 O O . THR B 1 46 ? -1.694 -7.688 -0.152 1 97.69 46 THR B O 1
ATOM 1503 N N . TRP B 1 47 ? -1.183 -8.797 -2.037 1 98.38 47 TRP B N 1
ATOM 1504 C CA . TRP B 1 47 ? 0.231 -8.438 -2.061 1 98.38 47 TRP B CA 1
ATOM 1505 C C . TRP B 1 47 ? 0.469 -7.227 -2.955 1 98.38 47 TRP B C 1
ATOM 1507 O O . TRP B 1 47 ? -0.1 -7.129 -4.047 1 98.38 47 TRP B O 1
ATOM 1517 N N . TYR B 1 48 ? 1.317 -6.305 -2.484 1 98.44 48 TYR B N 1
ATOM 1518 C CA . TYR B 1 48 ? 1.714 -5.121 -3.24 1 98.44 48 TYR B CA 1
ATOM 1519 C C . TYR B 1 48 ? 3.23 -5.039 -3.365 1 98.44 48 TYR B C 1
ATOM 1521 O O . TYR B 1 48 ? 3.957 -5.477 -2.471 1 98.44 48 TYR B O 1
ATOM 1529 N N . LEU B 1 49 ? 3.627 -4.43 -4.469 1 97.81 49 LEU B N 1
ATOM 1530 C CA . LEU B 1 49 ? 5.012 -4.035 -4.699 1 97.81 49 LEU B CA 1
ATOM 1531 C C . LEU B 1 49 ? 5.125 -2.521 -4.852 1 97.81 49 LEU B C 1
ATOM 1533 O O . LEU B 1 49 ? 4.449 -1.924 -5.688 1 97.81 49 LEU B O 1
ATOM 1537 N N . LEU B 1 50 ? 5.922 -1.956 -3.963 1 95.69 50 LEU B N 1
ATOM 1538 C CA . LEU B 1 50 ? 6.215 -0.533 -4.094 1 95.69 50 LEU B CA 1
ATOM 1539 C C . LEU B 1 50 ? 7.5 -0.315 -4.891 1 95.69 50 LEU B C 1
ATOM 1541 O O . LEU B 1 50 ? 8.57 -0.775 -4.484 1 95.69 50 LEU B O 1
ATOM 1545 N N . ARG B 1 51 ? 7.312 0.372 -5.969 1 88.81 51 ARG B N 1
ATOM 1546 C CA . ARG B 1 51 ? 8.438 0.832 -6.777 1 88.81 51 ARG B CA 1
ATOM 1547 C C . ARG B 1 51 ? 8.32 2.322 -7.078 1 88.81 51 ARG B C 1
ATOM 1549 O O . ARG B 1 51 ? 7.367 2.76 -7.723 1 88.81 51 ARG B O 1
ATOM 1556 N N . SER B 1 52 ? 9.328 3.039 -6.566 1 82.19 52 SER B N 1
ATOM 1557 C CA . SER B 1 52 ? 9.25 4.492 -6.703 1 82.19 52 SER B CA 1
ATOM 1558 C C . SER B 1 52 ? 7.957 5.027 -6.094 1 82.19 52 SER B C 1
ATOM 1560 O O . SER B 1 52 ? 7.719 4.879 -4.895 1 82.19 52 SER B O 1
ATOM 1562 N N . ASP B 1 53 ? 7.133 5.641 -6.832 1 85.88 53 ASP B N 1
ATOM 1563 C CA . ASP B 1 53 ? 5.91 6.23 -6.301 1 85.88 53 ASP B CA 1
ATOM 1564 C C . ASP B 1 53 ? 4.68 5.449 -6.758 1 85.88 53 ASP B C 1
ATOM 1566 O O . ASP B 1 53 ? 3.572 5.996 -6.805 1 85.88 53 ASP B O 1
ATOM 1570 N N . GLN B 1 54 ? 4.977 4.223 -7.113 1 92.5 54 GLN B N 1
ATOM 1571 C CA . GLN B 1 54 ? 3.877 3.369 -7.559 1 92.5 54 GLN B CA 1
ATOM 1572 C C . GLN B 1 54 ? 3.695 2.174 -6.625 1 92.5 54 GLN B C 1
ATOM 1574 O O . GLN B 1 54 ? 4.641 1.418 -6.387 1 92.5 54 GLN B O 1
ATOM 1579 N N . LEU B 1 55 ? 2.588 2.131 -6.051 1 96.44 55 LEU B N 1
ATOM 1580 C CA . LEU B 1 55 ? 2.184 0.937 -5.316 1 96.44 55 LEU B CA 1
ATOM 1581 C C . LEU B 1 55 ? 1.404 -0.016 -6.219 1 96.44 55 LEU B C 1
ATOM 1583 O O . LEU B 1 55 ? 0.259 0.262 -6.582 1 96.44 55 LEU B O 1
ATOM 1587 N N . LEU B 1 56 ? 1.995 -1.157 -6.543 1 97.38 56 LEU B N 1
ATOM 1588 C CA . LEU B 1 56 ? 1.464 -2.061 -7.555 1 97.38 56 LEU B CA 1
ATOM 1589 C C . LEU B 1 56 ? 0.883 -3.316 -6.914 1 97.38 56 LEU B C 1
ATOM 1591 O O . LEU B 1 56 ? 1.592 -4.051 -6.223 1 97.38 56 LEU B O 1
ATOM 1595 N N . PRO B 1 57 ? -0.411 -3.557 -7.16 1 98.31 57 PRO B N 1
ATOM 1596 C CA . PRO B 1 57 ? -0.898 -4.875 -6.746 1 98.31 57 PRO B CA 1
ATOM 1597 C C . PRO B 1 57 ? -0.217 -6.02 -7.496 1 98.31 57 PRO B C 1
ATOM 1599 O O . PRO B 1 57 ? 0.058 -5.898 -8.695 1 98.31 57 PRO B O 1
ATOM 1602 N N . VAL B 1 58 ? 0.055 -7.086 -6.777 1 98.44 58 VAL B N 1
ATOM 1603 C CA . VAL B 1 58 ? 0.745 -8.227 -7.363 1 98.44 58 VAL B CA 1
ATOM 1604 C C . VAL B 1 58 ? -0.219 -9.406 -7.484 1 98.44 58 VAL B C 1
ATOM 1606 O O . VAL B 1 58 ? -0.366 -9.992 -8.562 1 98.44 58 VAL B O 1
ATOM 1609 N N . LEU B 1 59 ? -0.855 -9.766 -6.391 1 98 59 LEU B N 1
ATOM 1610 C CA . LEU B 1 59 ? -1.873 -10.812 -6.414 1 98 59 LEU B CA 1
ATOM 1611 C C . LEU B 1 59 ? -2.818 -10.672 -5.223 1 98 59 LEU B C 1
ATOM 1613 O O . LEU B 1 59 ? -2.457 -10.086 -4.203 1 98 59 LEU B O 1
ATOM 1617 N N . THR B 1 60 ? -4.016 -11.18 -5.328 1 97.19 60 THR B N 1
ATOM 1618 C CA . THR B 1 60 ? -5.047 -11.203 -4.297 1 97.19 60 THR B CA 1
ATOM 1619 C C . THR B 1 60 ? -5.555 -12.625 -4.066 1 97.19 60 THR B C 1
ATOM 1621 O O . THR B 1 60 ? -5.895 -13.328 -5.023 1 97.19 60 THR B O 1
ATOM 1624 N N . VAL B 1 61 ? -5.496 -13.055 -2.852 1 97.06 61 VAL B N 1
ATOM 1625 C CA . VAL B 1 61 ? -6.133 -14.305 -2.445 1 97.06 61 VAL B CA 1
ATOM 1626 C C . VAL B 1 61 ? -7.465 -14.008 -1.76 1 97.06 61 VAL B C 1
ATOM 1628 O O . VAL B 1 61 ? -7.523 -13.211 -0.82 1 97.06 61 VAL B O 1
ATOM 1631 N N . GLN B 1 62 ? -8.516 -14.625 -2.193 1 95.38 62 GLN B N 1
ATOM 1632 C CA . GLN B 1 62 ? -9.852 -14.367 -1.663 1 95.38 62 GLN B CA 1
ATOM 1633 C C . GLN B 1 62 ? -10.523 -15.672 -1.229 1 95.38 62 GLN B C 1
ATOM 1635 O O . GLN B 1 62 ? -10.414 -16.688 -1.908 1 95.38 62 GLN B O 1
ATOM 1640 N N . SER B 1 63 ? -11.195 -15.531 -0.142 1 93.75 63 SER B N 1
ATOM 1641 C CA . SER B 1 63 ? -11.922 -16.703 0.347 1 93.75 63 SER B CA 1
ATOM 1642 C C . SER B 1 63 ? -13.109 -17.031 -0.551 1 93.75 63 SER B C 1
ATOM 1644 O O . SER B 1 63 ? -13.797 -16.125 -1.036 1 93.75 63 SER B O 1
ATOM 1646 N N . SER B 1 64 ? -13.297 -18.312 -0.825 1 88.62 64 SER B N 1
ATOM 1647 C CA . SER B 1 64 ? -14.477 -18.781 -1.539 1 88.62 64 SER B CA 1
ATOM 1648 C C . SER B 1 64 ? -15.469 -19.453 -0.589 1 88.62 64 SER B C 1
ATOM 1650 O O . SER B 1 64 ? -15.078 -19.969 0.463 1 88.62 64 SER B O 1
ATOM 1652 N N . ARG B 1 65 ? -16.781 -19.297 -0.837 1 79 65 ARG B N 1
ATOM 1653 C CA . ARG B 1 65 ? -17.812 -19.906 -0 1 79 65 ARG B CA 1
ATOM 1654 C C . ARG B 1 65 ? -17.734 -21.438 -0.068 1 79 65 ARG B C 1
ATOM 1656 O O . ARG B 1 65 ? -17.938 -22.109 0.936 1 79 65 ARG B O 1
ATOM 1663 N N . VAL B 1 66 ? -17.594 -21.844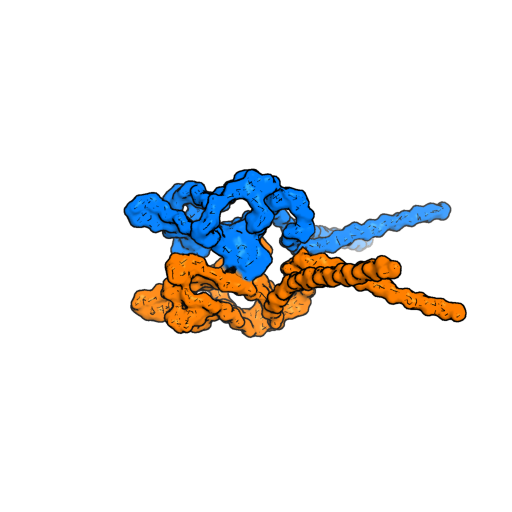 -1.251 1 77.19 66 VAL B N 1
ATOM 1664 C CA . VAL B 1 66 ? -17.734 -23.281 -1.494 1 77.19 66 VAL B CA 1
ATOM 1665 C C . VAL B 1 66 ? -16.422 -23.844 -2.023 1 77.19 66 VAL B C 1
ATOM 1667 O O . VAL B 1 66 ? -16.219 -23.938 -3.236 1 77.19 66 VAL B O 1
ATOM 1670 N N . GLY B 1 67 ? -15.336 -23.688 -1.356 1 81 67 GLY B N 1
ATOM 1671 C CA . GLY B 1 67 ? -14.141 -24.328 -1.878 1 81 67 GLY B CA 1
ATOM 1672 C C . GLY B 1 67 ? -12.867 -23.609 -1.487 1 81 67 GLY B C 1
ATOM 1673 O O . GLY B 1 67 ? -12.766 -23.047 -0.391 1 81 67 GLY B O 1
ATOM 1674 N N . GLU B 1 68 ? -11.852 -23.875 -2.396 1 87.19 68 GLU B N 1
ATOM 1675 C CA . GLU B 1 68 ? -10.516 -23.312 -2.174 1 87.19 68 GLU B CA 1
ATOM 1676 C C . GLU B 1 68 ? -10.492 -21.812 -2.455 1 87.19 68 GLU B C 1
ATOM 1678 O O . GLU B 1 68 ? -11.328 -21.297 -3.199 1 87.19 68 GLU B O 1
ATOM 1683 N N . ASP B 1 69 ? -9.641 -21.172 -1.796 1 93.88 69 ASP B N 1
ATOM 1684 C CA . ASP B 1 69 ? -9.422 -19.766 -2.053 1 93.88 69 ASP B CA 1
ATOM 1685 C C . ASP B 1 69 ? -9.172 -19.5 -3.539 1 93.88 69 ASP B C 1
ATOM 1687 O O . ASP B 1 69 ? -8.617 -20.359 -4.234 1 93.88 69 ASP B O 1
ATOM 1691 N N . THR B 1 70 ? -9.648 -18.406 -4.02 1 94.38 70 THR B N 1
ATOM 1692 C CA . THR B 1 70 ? -9.32 -17.969 -5.371 1 94.38 70 THR B CA 1
ATOM 1693 C C . THR B 1 70 ? -8.086 -17.062 -5.355 1 94.38 70 THR B C 1
ATOM 1695 O O . THR B 1 70 ? -7.895 -16.297 -4.414 1 94.38 70 THR B O 1
ATOM 1698 N N . VAL B 1 71 ? -7.238 -17.234 -6.391 1 95.5 71 VAL B N 1
ATOM 1699 C CA . VAL B 1 71 ? -6.043 -16.406 -6.535 1 95.5 71 VAL B CA 1
ATOM 1700 C C . VAL B 1 71 ? -6.148 -15.562 -7.805 1 95.5 71 VAL B C 1
ATOM 1702 O O . VAL B 1 71 ? -6.293 -16.109 -8.906 1 95.5 71 VAL B O 1
ATOM 1705 N N . ASN B 1 72 ? -6.145 -14.234 -7.66 1 96.38 72 ASN B N 1
ATOM 1706 C CA . ASN B 1 72 ? -6.117 -13.305 -8.789 1 96.38 72 ASN B CA 1
ATOM 1707 C C . ASN B 1 72 ? -4.77 -12.594 -8.898 1 96.38 72 ASN B C 1
ATOM 1709 O O . ASN B 1 72 ? -4.348 -11.906 -7.973 1 96.38 72 ASN B O 1
ATOM 1713 N N . VAL B 1 73 ? -4.09 -12.711 -10.008 1 97.38 73 VAL B N 1
ATOM 1714 C CA . VAL B 1 73 ? -2.791 -12.094 -10.25 1 97.38 73 VAL B CA 1
ATOM 1715 C C . VAL B 1 73 ? -2.98 -10.75 -10.953 1 97.38 73 VAL B C 1
ATOM 1717 O O . VAL B 1 73 ? -3.871 -10.609 -11.797 1 97.38 73 VAL B O 1
ATOM 1720 N N . HIS B 1 74 ? -2.16 -9.766 -10.602 1 96.5 74 HIS B N 1
ATOM 1721 C CA . HIS B 1 74 ? -2.27 -8.43 -11.18 1 96.5 74 HIS B CA 1
ATOM 1722 C C . HIS B 1 74 ? -0.961 -8 -11.836 1 96.5 74 HIS B C 1
ATOM 1724 O O . HIS B 1 74 ? 0.081 -7.953 -11.18 1 96.5 74 HIS B O 1
ATOM 1730 N N . PRO B 1 75 ? -0.865 -7.621 -13.016 1 94.5 75 PRO B N 1
ATOM 1731 C CA . PRO B 1 75 ? -1.936 -7.902 -13.977 1 94.5 75 PRO B CA 1
ATOM 1732 C C . PRO B 1 75 ? -2.102 -9.398 -14.258 1 94.5 75 PRO B C 1
ATOM 1734 O O . PRO B 1 75 ? -1.216 -10.188 -13.93 1 94.5 75 PRO B O 1
ATOM 1737 N N . PRO B 1 76 ? -3.213 -9.773 -14.906 1 93.81 76 PRO B N 1
ATOM 1738 C CA . PRO B 1 76 ? -3.557 -11.195 -15.023 1 93.81 76 PRO B CA 1
ATOM 1739 C C . PRO B 1 76 ? -2.561 -11.977 -15.875 1 93.81 76 PRO B C 1
ATOM 1741 O O . PRO B 1 76 ? -2.502 -13.203 -15.789 1 93.81 76 PRO B O 1
ATOM 1744 N N . ASP B 1 77 ? -1.816 -11.336 -16.688 1 93.25 77 ASP B N 1
ATOM 1745 C CA . ASP B 1 77 ? -0.908 -12.047 -17.578 1 93.25 77 ASP B CA 1
ATOM 1746 C C . ASP B 1 77 ? 0.465 -12.227 -16.938 1 93.25 77 ASP B C 1
ATOM 1748 O O . ASP B 1 77 ? 1.382 -12.773 -17.562 1 93.25 77 ASP B O 1
ATOM 1752 N N . ARG B 1 78 ? 0.571 -11.828 -15.734 1 93.5 78 ARG B N 1
ATOM 1753 C CA . ARG B 1 78 ? 1.824 -12.055 -15.023 1 93.5 78 ARG B CA 1
ATOM 1754 C C . ARG B 1 78 ? 2.041 -13.547 -14.766 1 93.5 78 ARG B C 1
ATOM 1756 O O . ARG B 1 78 ? 1.15 -14.227 -14.258 1 93.5 78 ARG B O 1
ATOM 1763 N N . ARG B 1 79 ? 3.248 -14.195 -15.078 1 93.38 79 ARG B N 1
ATOM 1764 C CA . ARG B 1 79 ? 3.42 -15.648 -15.07 1 93.38 79 ARG B CA 1
ATOM 1765 C C . ARG B 1 79 ? 4.434 -16.062 -14.016 1 93.38 79 ARG B C 1
ATOM 1767 O O . ARG B 1 79 ? 4.559 -17.25 -13.703 1 93.38 79 ARG B O 1
ATOM 1774 N N . ARG B 1 80 ? 5.148 -15.227 -13.344 1 97.81 80 ARG B N 1
ATOM 1775 C CA . ARG B 1 80 ? 6.242 -15.656 -12.477 1 97.81 80 ARG B CA 1
ATOM 1776 C C . ARG B 1 80 ? 5.875 -15.492 -11.008 1 97.81 80 ARG B C 1
ATOM 1778 O O . ARG B 1 80 ? 6.742 -15.57 -10.133 1 97.81 80 ARG B O 1
ATOM 1785 N N . VAL B 1 81 ? 4.578 -15.258 -10.727 1 98.31 81 VAL B N 1
ATOM 1786 C CA . VAL B 1 81 ? 4.195 -15.109 -9.328 1 98.31 81 VAL B CA 1
ATOM 1787 C C . VAL B 1 81 ? 3.098 -16.109 -8.984 1 98.31 81 VAL B C 1
ATOM 1789 O O . VAL B 1 81 ? 2.213 -16.375 -9.797 1 98.31 81 VAL B O 1
ATOM 1792 N N . ASN B 1 82 ? 3.189 -16.641 -7.766 1 97.31 82 ASN B N 1
ATOM 1793 C CA . ASN B 1 82 ? 2.215 -17.594 -7.242 1 97.31 82 ASN B CA 1
ATOM 1794 C C . ASN B 1 82 ? 1.955 -17.375 -5.754 1 97.31 82 ASN B C 1
ATOM 1796 O O . ASN B 1 82 ? 2.797 -16.812 -5.051 1 97.31 82 ASN B O 1
ATOM 1800 N N . SER B 1 83 ? 0.797 -17.781 -5.363 1 97.06 83 SER B N 1
ATOM 1801 C CA . SER B 1 83 ? 0.499 -17.781 -3.934 1 97.06 83 SER B CA 1
ATOM 1802 C C . SER B 1 83 ? 0.815 -19.125 -3.289 1 97.06 83 SER B C 1
ATOM 1804 O O . SER B 1 83 ? 0.641 -20.172 -3.912 1 97.06 83 SER B O 1
ATOM 1806 N N . VAL B 1 84 ? 1.312 -19.047 -2.111 1 94.38 84 VAL B N 1
ATOM 1807 C CA . VAL B 1 84 ? 1.531 -20.25 -1.318 1 94.38 84 VAL B CA 1
ATOM 1808 C C . VAL B 1 84 ? 0.68 -20.203 -0.052 1 94.38 84 VAL B C 1
ATOM 1810 O O . VAL B 1 84 ? 0.567 -19.141 0.585 1 94.38 84 VAL B O 1
ATOM 1813 N N . GLY B 1 85 ? 0.07 -21.344 0.264 1 91.69 85 GLY B N 1
ATOM 1814 C CA . GLY B 1 85 ? -0.774 -21.422 1.445 1 91.69 85 GLY B CA 1
ATOM 1815 C C . GLY B 1 85 ? -2.205 -20.984 1.181 1 91.69 85 GLY B C 1
ATOM 1816 O O . GLY B 1 85 ? -2.646 -20.953 0.03 1 91.69 85 GLY B O 1
ATOM 1817 N N . ASP B 1 86 ? -2.996 -20.734 2.285 1 90.75 86 ASP B N 1
ATOM 1818 C CA . ASP B 1 86 ? -4.398 -20.344 2.178 1 90.75 86 ASP B CA 1
ATOM 1819 C C . ASP B 1 86 ? -4.812 -19.438 3.338 1 90.75 86 ASP B C 1
ATOM 1821 O O . ASP B 1 86 ? -4.066 -19.297 4.309 1 90.75 86 ASP B O 1
ATOM 1825 N N . LEU B 1 87 ? -5.926 -18.828 3.191 1 93 87 LEU B N 1
ATOM 1826 C CA . LEU B 1 87 ? -6.406 -17.859 4.172 1 93 87 LEU B CA 1
ATOM 1827 C C . LEU B 1 87 ? -6.781 -18.547 5.477 1 93 87 LEU B C 1
ATOM 1829 O O . LEU B 1 87 ? -6.605 -17.984 6.559 1 93 87 LEU B O 1
ATOM 1833 N N . LYS B 1 88 ? -7.242 -19.688 5.406 1 83.38 88 LYS B N 1
ATOM 1834 C CA . LYS B 1 88 ? -7.734 -20.406 6.574 1 83.38 88 LYS B CA 1
ATOM 1835 C C . LYS B 1 88 ? -6.594 -20.781 7.52 1 83.38 88 LYS B C 1
ATOM 1837 O O . LYS B 1 88 ? -6.742 -20.703 8.742 1 83.38 88 LYS B O 1
ATOM 1842 N N . SER B 1 89 ? -5.441 -21.125 6.922 1 79.19 89 SER B N 1
ATOM 1843 C CA . SER B 1 89 ? -4.305 -21.531 7.742 1 79.19 89 SER B CA 1
ATOM 1844 C C . SER B 1 89 ? -3.504 -20.328 8.219 1 79.19 89 SER B C 1
ATOM 1846 O O . SER B 1 89 ? -2.639 -20.453 9.086 1 79.19 89 SER B O 1
ATOM 1848 N N . GLY B 1 90 ? -3.852 -19.141 7.773 1 73.12 90 GLY B N 1
ATOM 1849 C CA . GLY B 1 90 ? -3.248 -17.891 8.234 1 73.12 90 GLY B CA 1
ATOM 1850 C C . GLY B 1 90 ? -1.935 -17.578 7.539 1 73.12 90 GLY B C 1
ATOM 1851 O O . GLY B 1 90 ? -1.228 -16.656 7.934 1 73.12 90 GLY B O 1
ATOM 1852 N N . SER B 1 91 ? -1.516 -18.297 6.621 1 82.31 91 SER B N 1
ATOM 1853 C CA . SER B 1 91 ? -0.231 -18.031 5.984 1 82.31 91 SER B CA 1
ATOM 1854 C C . SER B 1 91 ? -0.375 -17.922 4.469 1 82.31 91 SER B C 1
ATOM 1856 O O . SER B 1 91 ? -0.625 -18.938 3.797 1 82.31 91 SER B O 1
ATOM 1858 N N . VAL B 1 92 ? -0.494 -16.797 4.004 1 94.56 92 VAL B N 1
ATOM 1859 C CA . VAL B 1 92 ? -0.514 -16.594 2.561 1 94.56 92 VAL B CA 1
ATOM 1860 C C . VAL B 1 92 ? 0.803 -15.961 2.113 1 94.56 92 VAL B C 1
ATOM 1862 O O . VAL B 1 92 ? 1.096 -14.812 2.453 1 94.56 92 VAL B O 1
ATOM 1865 N N . GLY B 1 93 ? 1.618 -16.781 1.456 1 97.38 93 GLY B N 1
ATOM 1866 C CA . GLY B 1 93 ? 2.896 -16.297 0.957 1 97.38 93 GLY B CA 1
ATOM 1867 C C . GLY B 1 93 ? 2.857 -15.914 -0.511 1 97.38 93 GLY B C 1
ATOM 1868 O O . GLY B 1 93 ? 1.918 -16.266 -1.226 1 97.38 93 GLY B O 1
ATOM 1869 N N . LEU B 1 94 ? 3.822 -15.172 -0.928 1 98.31 94 LEU B N 1
ATOM 1870 C CA . LEU B 1 94 ? 4.062 -14.82 -2.322 1 98.31 94 LEU B CA 1
ATOM 1871 C C . LEU B 1 94 ? 5.324 -15.492 -2.848 1 98.31 94 LEU B C 1
ATOM 1873 O O . LEU B 1 94 ? 6.41 -15.312 -2.291 1 98.31 94 LEU B O 1
ATOM 1877 N N . GLU B 1 95 ? 5.184 -16.25 -3.865 1 98.38 95 GLU B N 1
ATOM 1878 C CA . GLU B 1 95 ? 6.328 -16.859 -4.535 1 98.38 95 GLU B CA 1
ATOM 1879 C C . GLU B 1 95 ? 6.652 -16.156 -5.844 1 98.38 95 GLU B C 1
ATOM 1881 O O . GLU B 1 95 ? 5.777 -15.977 -6.695 1 98.38 95 GLU B O 1
ATOM 1886 N N . ILE B 1 96 ? 7.836 -15.773 -6.016 1 98.5 96 ILE B N 1
ATOM 1887 C CA . ILE B 1 96 ? 8.328 -15.172 -7.25 1 98.5 96 ILE B CA 1
ATOM 1888 C C . ILE B 1 96 ? 9.344 -16.094 -7.906 1 98.5 96 ILE B C 1
ATOM 1890 O O . ILE B 1 96 ? 10.398 -16.375 -7.332 1 98.5 96 ILE B O 1
ATOM 1894 N N . GLU B 1 97 ? 9 -16.5 -9.062 1 98.5 97 GLU B N 1
ATOM 1895 C CA . GLU B 1 97 ? 9.883 -17.391 -9.789 1 98.5 97 GLU B CA 1
ATOM 1896 C C . GLU B 1 97 ? 10.891 -16.625 -10.633 1 98.5 97 GLU B C 1
ATOM 1898 O O . GLU B 1 97 ? 10.555 -15.602 -11.234 1 98.5 97 GLU B O 1
ATOM 1903 N N . GLU B 1 98 ? 12.133 -17.078 -10.703 1 97.69 98 GLU B N 1
ATOM 1904 C CA . GLU B 1 98 ? 13.172 -16.484 -11.539 1 97.69 98 GLU B CA 1
ATOM 1905 C C . GLU B 1 98 ? 13.203 -14.969 -11.414 1 97.69 98 GLU B C 1
ATOM 1907 O O . GLU B 1 98 ? 13.039 -14.258 -12.398 1 97.69 98 GLU B O 1
ATOM 1912 N N . VAL B 1 99 ? 13.492 -14.586 -10.195 1 97.06 99 VAL B N 1
ATOM 1913 C CA . VAL B 1 99 ? 13.445 -13.172 -9.844 1 97.06 99 VAL B CA 1
ATOM 1914 C C . VAL B 1 99 ? 14.219 -12.352 -10.867 1 97.06 99 VAL B C 1
ATOM 1916 O O . VAL B 1 99 ? 15.312 -12.75 -11.289 1 97.06 99 VAL B O 1
ATOM 1919 N N . GLN B 1 100 ? 13.68 -11.227 -11.289 1 95.94 100 GLN B N 1
ATOM 1920 C CA . GLN B 1 100 ? 14.266 -10.281 -12.234 1 95.94 100 GLN B CA 1
ATOM 1921 C C . GLN B 1 100 ? 14.383 -8.891 -11.617 1 95.94 100 GLN B C 1
ATOM 1923 O O . GLN B 1 100 ? 13.891 -8.656 -10.508 1 95.94 100 GLN B O 1
ATOM 1928 N N . GLU B 1 101 ? 14.953 -7.965 -12.352 1 93.19 101 GLU B N 1
ATOM 1929 C CA . GLU B 1 101 ? 15.203 -6.613 -11.859 1 93.19 101 GLU B CA 1
ATOM 1930 C C . GLU B 1 101 ? 13.898 -5.91 -11.5 1 93.19 101 GLU B C 1
ATOM 1932 O O . GLU B 1 101 ? 13.836 -5.176 -10.508 1 93.19 101 GLU B O 1
ATOM 1937 N N . ASP B 1 102 ? 12.898 -6.207 -12.258 1 93.19 102 ASP B N 1
ATOM 1938 C CA . ASP B 1 102 ? 11.633 -5.508 -12.07 1 93.19 102 ASP B CA 1
ATOM 1939 C C . ASP B 1 102 ? 10.898 -6.027 -10.836 1 93.19 102 ASP B C 1
ATOM 1941 O O . ASP B 1 102 ? 9.883 -5.457 -10.422 1 93.19 102 ASP B O 1
ATOM 1945 N N . ASP B 1 103 ? 11.461 -7.086 -10.219 1 96.06 103 ASP B N 1
ATOM 1946 C CA . ASP B 1 103 ? 10.859 -7.633 -9.008 1 96.06 103 ASP B CA 1
ATOM 1947 C C . ASP B 1 103 ? 11.398 -6.93 -7.762 1 96.06 103 ASP B C 1
ATOM 1949 O O . ASP B 1 103 ? 10.844 -7.078 -6.672 1 96.06 103 ASP B O 1
ATOM 1953 N N . ALA B 1 104 ? 12.484 -6.207 -7.832 1 94 104 ALA B N 1
ATOM 1954 C CA . ALA B 1 104 ? 13.07 -5.527 -6.684 1 94 104 ALA B CA 1
ATOM 1955 C C . ALA B 1 104 ? 12.156 -4.414 -6.172 1 94 104 ALA B C 1
ATOM 1957 O O . ALA B 1 104 ? 11.508 -3.73 -6.961 1 94 104 ALA B O 1
ATOM 1958 N N . GLY B 1 105 ? 12.18 -4.25 -4.852 1 93.88 105 GLY B N 1
ATOM 1959 C CA . GLY B 1 105 ? 11.383 -3.199 -4.234 1 93.88 105 GLY B CA 1
ATOM 1960 C C . GLY B 1 105 ? 10.883 -3.564 -2.852 1 93.88 105 GLY B C 1
ATOM 1961 O O . GLY B 1 105 ? 11.453 -4.434 -2.188 1 93.88 105 GLY B O 1
ATOM 1962 N N . LEU B 1 106 ? 9.945 -2.818 -2.377 1 94.81 106 LEU B N 1
ATOM 1963 C CA . LEU B 1 106 ? 9.359 -3 -1.055 1 94.81 106 LEU B CA 1
ATOM 1964 C C . LEU B 1 106 ? 7.992 -3.674 -1.155 1 94.81 106 LEU B C 1
ATOM 1966 O O . LEU B 1 106 ? 7.102 -3.182 -1.851 1 94.81 106 LEU B O 1
ATOM 1970 N N . TYR B 1 107 ? 7.852 -4.824 -0.506 1 96.88 107 TYR B N 1
ATOM 1971 C CA . TYR B 1 107 ? 6.621 -5.605 -0.599 1 96.88 107 TYR B CA 1
ATOM 1972 C C . TYR B 1 107 ? 5.801 -5.488 0.68 1 96.88 107 TYR B C 1
ATOM 1974 O O . TYR B 1 107 ? 6.355 -5.473 1.781 1 96.88 107 TYR B O 1
ATOM 1982 N N . PHE B 1 108 ? 4.441 -5.469 0.48 1 97 108 PHE B N 1
ATOM 1983 C CA . PHE B 1 108 ? 3.467 -5.48 1.564 1 97 108 PHE B CA 1
ATOM 1984 C C . PHE B 1 108 ? 2.355 -6.488 1.282 1 97 108 PHE B C 1
ATOM 1986 O O . PHE B 1 108 ? 2.006 -6.723 0.124 1 97 108 PHE B O 1
ATOM 1993 N N . CYS B 1 109 ? 1.836 -7.016 2.287 1 97.69 109 CYS B N 1
ATOM 1994 C CA . CYS B 1 109 ? 0.523 -7.641 2.152 1 97.69 109 CYS B CA 1
ATOM 1995 C C . CYS B 1 109 ? -0.505 -6.938 3.031 1 97.69 109 CYS B C 1
ATOM 1997 O O . CYS B 1 109 ? -0.164 -6.402 4.086 1 97.69 109 CYS B O 1
ATOM 1999 N N . THR B 1 110 ? -1.697 -6.828 2.584 1 97.31 110 THR B N 1
ATOM 2000 C CA . THR B 1 110 ? -2.793 -6.191 3.307 1 97.31 110 THR B CA 1
ATOM 2001 C C . THR B 1 110 ? -3.982 -7.137 3.432 1 97.31 110 THR B C 1
ATOM 2003 O O . THR B 1 110 ? -4.156 -8.031 2.604 1 97.31 110 THR B O 1
ATOM 2006 N N . GLY B 1 111 ? -4.773 -6.973 4.445 1 96.44 111 GLY B N 1
ATOM 2007 C CA . GLY B 1 111 ? -6.008 -7.711 4.66 1 96.44 111 GLY B CA 1
ATOM 2008 C C . GLY B 1 111 ? -6.934 -7.047 5.664 1 96.44 111 GLY B C 1
ATOM 2009 O O . GLY B 1 111 ? -6.891 -5.824 5.836 1 96.44 111 GLY B O 1
ATOM 2010 N N . ARG B 1 112 ? -7.871 -7.773 6.059 1 94.44 112 ARG B N 1
ATOM 2011 C CA . ARG B 1 112 ? -8.75 -7.355 7.148 1 94.44 112 ARG B CA 1
ATOM 2012 C C . ARG B 1 112 ? -8.562 -8.25 8.375 1 94.44 112 ARG B C 1
ATOM 2014 O O . ARG B 1 112 ? -8.75 -9.461 8.297 1 94.44 112 ARG B O 1
ATOM 2021 N N . CYS B 1 113 ? -8.094 -7.602 9.445 1 93.75 113 CYS B N 1
ATOM 2022 C CA . CYS B 1 113 ? -7.875 -8.297 10.711 1 93.75 113 CYS B CA 1
ATOM 2023 C C . CYS B 1 113 ? -8.898 -7.859 11.758 1 93.75 113 CYS B C 1
ATOM 2025 O O . CYS B 1 113 ? -8.898 -6.707 12.188 1 93.75 113 CYS B O 1
ATOM 2027 N N . ALA B 1 114 ? -9.703 -8.758 12.117 1 90.38 114 ALA B N 1
ATOM 2028 C CA . ALA B 1 114 ? -10.805 -8.445 13.031 1 90.38 114 ALA B CA 1
ATOM 2029 C C . ALA B 1 114 ? -11.617 -7.258 12.523 1 90.38 114 ALA B C 1
ATOM 2031 O O . ALA B 1 114 ? -11.898 -6.324 13.281 1 90.38 114 ALA B O 1
ATOM 2032 N N . GLY B 1 115 ? -11.805 -7.18 11.258 1 88.69 115 GLY B N 1
ATOM 2033 C CA . GLY B 1 115 ? -12.703 -6.207 10.656 1 88.69 115 GLY B CA 1
ATOM 2034 C C . GLY B 1 115 ? -12 -4.945 10.195 1 88.69 115 GLY B C 1
ATOM 2035 O O . GLY B 1 115 ? -12.562 -4.152 9.438 1 88.69 115 GLY B O 1
ATOM 2036 N N . ALA B 1 116 ? -10.773 -4.703 10.672 1 91.69 116 ALA B N 1
ATOM 2037 C CA . ALA B 1 116 ? -10.023 -3.5 10.32 1 91.69 116 ALA B CA 1
ATOM 2038 C C . ALA B 1 116 ? -8.938 -3.811 9.289 1 91.69 116 ALA B C 1
ATOM 2040 O O . ALA B 1 116 ? -8.383 -4.91 9.281 1 91.69 116 ALA B O 1
ATOM 2041 N N . VAL B 1 117 ? -8.688 -2.857 8.461 1 96.44 117 VAL B N 1
ATOM 2042 C CA . VAL B 1 117 ? -7.578 -3.033 7.527 1 96.44 117 VAL B CA 1
ATOM 2043 C C . VAL B 1 117 ? -6.27 -3.197 8.297 1 96.44 117 VAL B C 1
ATOM 2045 O O . VAL B 1 117 ? -6.031 -2.498 9.281 1 96.44 117 VAL B O 1
ATOM 2048 N N . CYS B 1 118 ? -5.441 -4.148 7.891 1 96.25 118 CYS B N 1
ATOM 2049 C CA . CYS B 1 118 ? -4.125 -4.367 8.484 1 96.25 118 CYS B CA 1
ATOM 2050 C C . CYS B 1 118 ? -3.074 -4.598 7.406 1 96.25 118 CYS B C 1
ATOM 2052 O O . CYS B 1 118 ? -3.396 -5.051 6.305 1 96.25 118 CYS B O 1
ATOM 2054 N N . VAL B 1 119 ? -1.91 -4.242 7.703 1 96.88 119 VAL B N 1
ATOM 2055 C CA . VAL B 1 119 ? -0.778 -4.312 6.781 1 96.88 119 VAL B CA 1
ATOM 2056 C C . VAL B 1 119 ? 0.431 -4.914 7.496 1 96.88 119 VAL B C 1
ATOM 2058 O O . VAL B 1 119 ? 0.703 -4.586 8.656 1 96.88 119 VAL B O 1
ATOM 2061 N N . ASN B 1 120 ? 1.154 -5.781 6.875 1 95.25 120 ASN B N 1
ATOM 2062 C CA . ASN B 1 120 ? 2.396 -6.273 7.465 1 95.25 120 ASN B CA 1
ATOM 2063 C C . ASN B 1 120 ? 3.529 -5.266 7.309 1 95.25 120 ASN B C 1
ATOM 2065 O O . ASN B 1 120 ? 3.396 -4.285 6.57 1 95.25 120 ASN B O 1
ATOM 2069 N N . ARG B 1 121 ? 4.637 -5.457 7.992 1 92.62 121 ARG B N 1
ATOM 2070 C CA . ARG B 1 121 ? 5.836 -4.66 7.762 1 92.62 121 ARG B CA 1
ATOM 2071 C C . ARG B 1 121 ? 6.422 -4.934 6.379 1 92.62 121 ARG B C 1
ATOM 2073 O O . ARG B 1 121 ? 6.41 -6.074 5.914 1 92.62 121 ARG B O 1
ATOM 2080 N N . GLY B 1 122 ? 6.973 -3.854 5.785 1 94.94 122 GLY B N 1
ATOM 2081 C CA . GLY B 1 122 ? 7.527 -3.99 4.445 1 94.94 122 GLY B CA 1
ATOM 2082 C C . GLY B 1 122 ? 8.695 -4.957 4.379 1 94.94 122 GLY B C 1
ATOM 2083 O O . GLY B 1 122 ? 9.523 -5.004 5.293 1 94.94 122 GLY B O 1
ATOM 2084 N N . ILE B 1 123 ? 8.75 -5.77 3.309 1 95.56 123 ILE B N 1
ATOM 2085 C CA . ILE B 1 123 ? 9.875 -6.641 2.988 1 95.56 123 ILE B CA 1
ATOM 2086 C C . ILE B 1 123 ? 10.664 -6.055 1.819 1 95.56 123 ILE B C 1
ATOM 2088 O O . ILE B 1 123 ? 10.156 -5.961 0.702 1 95.56 123 ILE B O 1
ATOM 2092 N N . HIS B 1 124 ? 11.883 -5.668 2.119 1 93.88 124 HIS B N 1
ATOM 2093 C CA . HIS B 1 124 ? 12.742 -5.121 1.071 1 93.88 124 HIS B CA 1
ATOM 2094 C C . HIS B 1 124 ? 13.43 -6.234 0.287 1 93.88 124 HIS B C 1
ATOM 2096 O O . HIS B 1 124 ? 14.25 -6.973 0.838 1 93.88 124 HIS B O 1
ATOM 2102 N N . LEU B 1 125 ? 13.102 -6.367 -0.989 1 95.06 125 LEU B N 1
ATOM 2103 C CA . LEU B 1 125 ? 13.742 -7.328 -1.876 1 95.06 125 LEU B CA 1
ATOM 2104 C C . LEU B 1 125 ? 14.75 -6.641 -2.789 1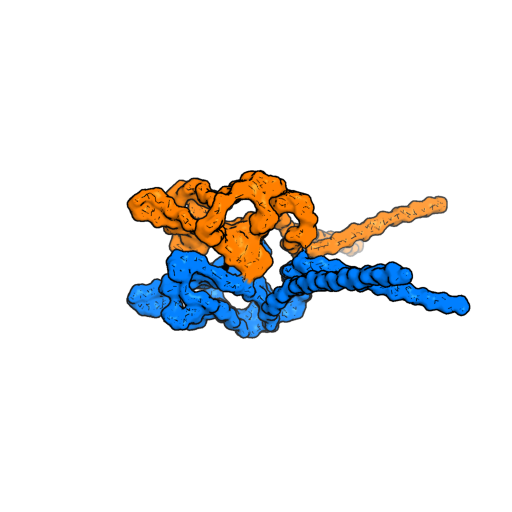 95.06 125 LEU B C 1
ATOM 2106 O O . LEU B 1 125 ? 14.383 -5.766 -3.578 1 95.06 125 LEU B O 1
ATOM 2110 N N . VAL B 1 126 ? 15.977 -7.082 -2.707 1 92.69 126 VAL B N 1
ATOM 2111 C CA . VAL B 1 126 ? 17.047 -6.477 -3.486 1 92.69 126 VAL B CA 1
ATOM 2112 C C . VAL B 1 126 ? 17.781 -7.555 -4.289 1 92.69 126 VAL B C 1
ATOM 2114 O O . VAL B 1 126 ? 18.016 -8.656 -3.785 1 92.69 126 VAL B O 1
ATOM 2117 N N . LEU B 1 127 ? 18.047 -7.184 -5.555 1 92.94 127 LEU B N 1
ATOM 2118 C CA . LEU B 1 127 ? 18.828 -8.117 -6.367 1 92.94 127 LEU B CA 1
ATOM 2119 C C . LEU B 1 127 ? 20.312 -7.832 -6.23 1 92.94 127 LEU B C 1
ATOM 2121 O O . LEU B 1 127 ? 20.75 -6.68 -6.328 1 92.94 127 LEU B O 1
ATOM 2125 N N . ASP B 1 128 ? 21 -8.906 -5.949 1 85.12 128 ASP B N 1
ATOM 2126 C CA . ASP B 1 128 ? 22.453 -8.812 -5.816 1 85.12 128 ASP B CA 1
ATOM 2127 C C . ASP B 1 128 ? 23.094 -8.336 -7.117 1 85.12 128 ASP B C 1
ATOM 2129 O O . ASP B 1 128 ? 22.672 -8.742 -8.203 1 85.12 128 ASP B O 1
ATOM 2133 N N . GLY B 1 129 ? 24.219 -7.543 -6.914 1 74.5 129 GLY B N 1
ATOM 2134 C CA . GLY B 1 129 ? 24.969 -7.051 -8.062 1 74.5 129 GLY B CA 1
ATOM 2135 C C . GLY B 1 129 ? 24.422 -5.742 -8.609 1 74.5 129 GLY B C 1
ATOM 2136 O O . GLY B 1 129 ? 25.078 -5.094 -9.43 1 74.5 129 GLY B O 1
ATOM 2137 N N . LEU B 1 130 ? 23.141 -5.672 -8.523 1 60.03 130 LEU B N 1
ATOM 2138 C CA . LEU B 1 130 ? 22.641 -4.367 -8.938 1 60.03 130 LEU B CA 1
ATOM 2139 C C . LEU B 1 130 ? 23.062 -3.279 -7.961 1 60.03 130 LEU B C 1
ATOM 2141 O O . LEU B 1 130 ? 23.188 -3.531 -6.758 1 60.03 130 LEU B O 1
ATOM 2145 N N . SER B 1 131 ? 24.094 -2.543 -8.375 1 51.84 131 SER B N 1
ATOM 2146 C CA . SER B 1 131 ? 24.719 -1.493 -7.578 1 51.84 131 SER B CA 1
ATOM 2147 C C . SER B 1 131 ? 23.766 -0.977 -6.504 1 51.84 131 SER B C 1
ATOM 2149 O O . SER B 1 131 ? 22.594 -0.736 -6.77 1 51.84 131 SER B O 1
ATOM 2151 N N . PRO B 1 132 ? 24.234 -1.268 -5.254 1 48.72 132 PRO B N 1
ATOM 2152 C CA . PRO B 1 132 ? 23.547 -0.713 -4.094 1 48.72 132 PRO B CA 1
ATOM 2153 C C . PRO B 1 132 ? 22.891 0.636 -4.383 1 48.72 132 PRO B C 1
ATOM 2155 O O . PRO B 1 132 ? 22.094 1.13 -3.576 1 48.72 132 PRO B O 1
ATOM 2158 N N . LEU B 1 133 ? 23.562 1.296 -5.324 1 42.97 133 LEU B N 1
ATOM 2159 C CA . LEU B 1 133 ? 23.109 2.652 -5.613 1 42.97 133 LEU B CA 1
ATOM 2160 C C . LEU B 1 133 ? 21.609 2.688 -5.836 1 42.97 133 LEU B C 1
ATOM 2162 O O . LEU B 1 133 ? 21 3.76 -5.82 1 42.97 133 LEU B O 1
ATOM 2166 N N . LEU B 1 134 ? 21.188 1.516 -6.238 1 42.5 134 LEU B N 1
ATOM 2167 C CA . LEU B 1 134 ? 19.766 1.551 -6.566 1 42.5 134 LEU B CA 1
ATOM 2168 C C . LEU B 1 134 ? 18.906 1.248 -5.34 1 42.5 134 LEU B C 1
ATOM 2170 O O . LEU B 1 134 ? 17.719 0.962 -5.461 1 42.5 134 LEU B O 1
ATOM 2174 N N . ARG B 1 135 ? 19.703 0.913 -4.27 1 43.62 135 ARG B N 1
ATOM 2175 C CA . ARG B 1 135 ? 18.875 0.684 -3.088 1 43.62 135 ARG B CA 1
ATOM 2176 C C . ARG B 1 135 ? 18.25 1.986 -2.596 1 43.62 135 ARG B C 1
ATOM 2178 O O . ARG B 1 135 ? 18.938 3.01 -2.504 1 43.62 135 ARG B O 1
ATOM 2185 N N . PRO B 1 136 ? 17.156 2.125 -2.662 1 42.47 136 PRO B N 1
ATOM 2186 C CA . PRO B 1 136 ? 16.688 3.322 -1.956 1 42.47 136 PRO B CA 1
ATOM 2187 C C . PRO B 1 136 ? 17.297 3.459 -0.564 1 42.47 136 PRO B C 1
ATOM 2189 O O . PRO B 1 136 ? 17.359 2.48 0.186 1 42.47 136 PRO B O 1
ATOM 2192 N N . ASP B 1 137 ? 18.547 4.012 -0.379 1 39.31 137 ASP B N 1
ATOM 2193 C CA . ASP B 1 137 ? 18.969 4.273 0.997 1 39.31 137 ASP B CA 1
ATOM 2194 C C . ASP B 1 137 ? 17.766 4.641 1.869 1 39.31 137 ASP B C 1
ATOM 2196 O O . ASP B 1 137 ? 17.25 5.754 1.776 1 39.31 137 ASP B O 1
ATOM 2200 N N . PHE B 1 138 ? 16.969 3.666 2.078 1 40.25 138 PHE B N 1
ATOM 2201 C CA . PHE B 1 138 ? 16.078 3.945 3.193 1 40.25 138 PHE B CA 1
ATOM 2202 C C . PHE B 1 138 ? 16.859 4.43 4.41 1 40.25 138 PHE B C 1
ATOM 2204 O O . PHE B 1 138 ? 16.312 4.52 5.508 1 40.25 138 PHE B O 1
ATOM 2211 N N . SER B 1 139 ? 18.297 4.352 4.281 1 36 139 SER B N 1
ATOM 2212 C CA . SER B 1 139 ? 19.156 4.777 5.395 1 36 139 SER B CA 1
ATOM 2213 C C . SER B 1 139 ? 19.078 6.285 5.605 1 36 139 SER B C 1
ATOM 2215 O O . SER B 1 139 ? 19.844 6.848 6.383 1 36 139 SER B O 1
ATOM 2217 N N . PHE B 1 140 ? 18.438 6.996 4.738 1 36.91 140 PHE B N 1
ATOM 2218 C CA . PHE B 1 140 ? 18.734 8.414 4.945 1 36.91 140 PHE B CA 1
ATOM 2219 C C . PHE B 1 140 ? 18.453 8.812 6.391 1 36.91 140 PHE B C 1
ATOM 2221 O O . PHE B 1 140 ? 18.469 10 6.723 1 36.91 140 PHE B O 1
ATOM 2228 N N . PHE B 1 141 ? 18 7.867 7.297 1 35.41 141 PHE B N 1
ATOM 2229 C CA . PHE B 1 141 ? 17.922 8.523 8.594 1 35.41 141 PHE B CA 1
ATOM 2230 C C . PHE B 1 141 ? 19.312 8.852 9.117 1 35.41 141 PHE B C 1
ATOM 2232 O O . PHE B 1 141 ? 19.469 9.602 10.086 1 35.41 141 PHE B O 1
ATOM 2239 N N . ALA B 1 142 ? 20.234 7.875 9.164 1 3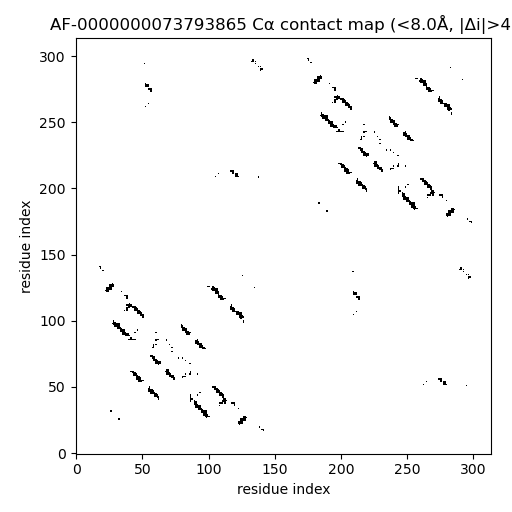2.44 142 ALA B N 1
ATOM 2240 C CA . ALA B 1 142 ? 21.312 8.219 10.094 1 32.44 142 ALA B CA 1
ATOM 2241 C C . ALA B 1 142 ? 22.297 9.188 9.461 1 32.44 142 ALA B C 1
ATOM 2243 O O . ALA B 1 142 ? 22.672 9.031 8.297 1 32.44 142 ALA B O 1
ATOM 2244 N N . PRO B 1 143 ? 22.328 10.406 9.875 1 30.98 143 PRO B N 1
ATOM 2245 C CA . PRO B 1 143 ? 23.469 11.242 9.477 1 30.98 143 PRO B CA 1
ATOM 2246 C C . PRO B 1 143 ? 24.781 10.461 9.414 1 30.98 143 PRO B C 1
ATOM 2248 O O . PRO B 1 143 ? 24.984 9.539 10.203 1 30.98 143 PRO B O 1
ATOM 2251 N N . LEU B 1 144 ? 25.219 10.062 8.227 1 30.83 144 LEU B N 1
ATOM 2252 C CA . LEU B 1 144 ? 26.625 9.648 8.219 1 30.83 144 LEU B CA 1
ATOM 2253 C C . LEU B 1 144 ? 27.469 10.539 9.125 1 30.83 144 LEU B C 1
ATOM 2255 O O . LEU B 1 144 ? 27.594 11.742 8.859 1 30.83 144 LEU B O 1
ATOM 2259 N N . VAL B 1 145 ? 27.297 10.422 10.438 1 31.23 145 VAL B N 1
ATOM 2260 C CA . VAL B 1 145 ? 28.375 10.984 11.242 1 31.23 145 VAL B CA 1
ATOM 2261 C C . VAL B 1 145 ? 29.734 10.539 10.68 1 31.23 145 VAL B C 1
ATOM 2263 O O . VAL B 1 145 ? 30.016 9.344 10.617 1 31.23 145 VAL B O 1
ATOM 2266 N N . ASP B 1 146 ? 30.188 11.117 9.562 1 29.14 146 ASP B N 1
ATOM 2267 C CA . ASP B 1 146 ? 31.609 11.031 9.234 1 29.14 146 ASP B CA 1
ATOM 2268 C C . ASP B 1 146 ? 32.469 11.133 10.492 1 29.14 146 ASP B C 1
ATOM 2270 O O . ASP B 1 146 ? 32.5 12.18 11.148 1 29.14 146 ASP B O 1
ATOM 2274 N N . SER B 1 147 ? 32.469 10.156 11.43 1 30.36 147 SER B N 1
ATOM 2275 C CA . SER B 1 147 ? 33.5 10.094 12.445 1 30.36 147 SER B CA 1
ATOM 2276 C C . SER B 1 147 ? 34.906 10.094 11.812 1 30.36 147 SER B C 1
ATOM 2278 O O . SER B 1 147 ? 35.406 9.047 11.414 1 30.36 147 SER B O 1
ATOM 2280 N N . SER B 1 148 ? 35.219 10.93 10.773 1 29.47 148 SER B N 1
ATOM 2281 C CA . SER B 1 148 ? 36.625 11.047 10.445 1 29.47 148 SER B CA 1
ATOM 2282 C C . SER B 1 148 ? 37.469 11.383 11.688 1 29.47 148 SER B C 1
ATOM 2284 O O . SER B 1 148 ? 37.438 12.516 12.164 1 29.47 148 SER B O 1
ATOM 2286 N N . TYR B 1 149 ? 37.406 10.609 12.805 1 28.11 149 TYR B N 1
ATOM 2287 C CA . TYR B 1 149 ? 38.5 10.805 13.773 1 28.11 149 TYR B CA 1
ATOM 2288 C C . TYR B 1 149 ? 39.844 10.68 13.109 1 28.11 149 TYR B C 1
ATOM 2290 O O . TYR B 1 149 ? 40.125 9.703 12.406 1 28.11 149 TYR B O 1
ATOM 2298 N N . SER B 1 150 ? 40.375 11.805 12.523 1 29.14 150 SER B N 1
ATOM 2299 C CA . SER B 1 150 ? 41.719 12.141 12.102 1 29.14 150 SER B CA 1
ATOM 2300 C C . SER B 1 150 ? 42.75 11.664 13.117 1 29.14 150 SER B C 1
ATOM 2302 O O . SER B 1 150 ? 42.719 12.039 14.289 1 29.14 150 SER B O 1
ATOM 2304 N N . THR B 1 151 ? 43.156 10.398 13.055 1 28.12 151 THR B N 1
ATOM 2305 C CA . THR B 1 151 ? 44.281 9.82 13.766 1 28.12 151 THR B CA 1
ATOM 2306 C C . THR B 1 151 ? 45.531 10.68 13.578 1 28.12 151 THR B C 1
ATOM 2308 O O . THR B 1 151 ? 45.906 11.016 12.445 1 28.12 151 THR B O 1
ATOM 2311 N N . ALA B 1 152 ? 45.969 11.484 14.641 1 33.53 152 ALA B N 1
ATOM 2312 C CA . ALA B 1 152 ? 47.156 12.281 14.906 1 33.53 152 ALA B CA 1
ATOM 2313 C C . ALA B 1 152 ? 48.438 11.484 14.617 1 33.53 152 ALA B C 1
ATOM 2315 O O . ALA B 1 152 ? 48.719 10.492 15.289 1 33.53 152 ALA B O 1
ATOM 2316 N N . THR B 1 153 ? 48.594 11.117 13.281 1 29.72 153 THR B N 1
ATOM 2317 C CA . THR B 1 153 ? 49.906 10.547 13.016 1 29.72 153 THR B CA 1
ATOM 2318 C C . THR B 1 153 ? 51 11.5 13.461 1 29.72 153 THR B C 1
ATOM 2320 O O . THR B 1 153 ? 51.125 12.617 12.953 1 29.72 153 THR B O 1
ATOM 2323 N N . SER B 1 154 ? 51.281 11.578 14.781 1 29.39 154 SER B N 1
ATOM 2324 C CA . SER B 1 154 ? 52.406 12.281 15.391 1 29.39 154 SER B CA 1
ATOM 2325 C C . SER B 1 154 ? 53.719 11.859 14.75 1 29.39 154 SER B C 1
ATOM 2327 O O . SER B 1 154 ? 54 10.66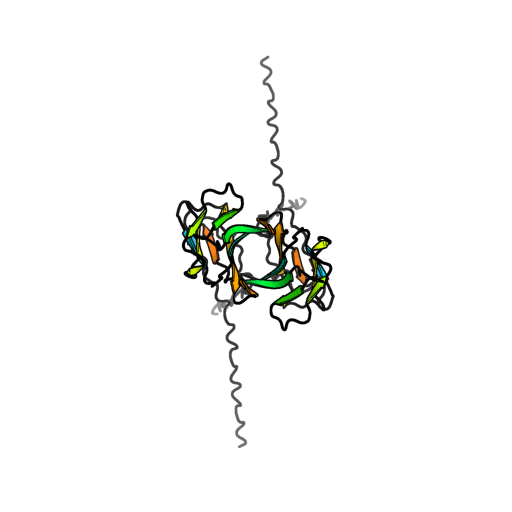4 14.617 1 29.39 154 SER B O 1
ATOM 2329 N N . CYS B 1 155 ? 54.188 12.625 13.656 1 28.19 155 CYS B N 1
ATOM 2330 C CA . CYS B 1 155 ? 55.562 12.531 13.117 1 28.19 155 CYS B CA 1
ATOM 2331 C C . CYS B 1 155 ? 56.594 12.703 14.211 1 28.19 155 CYS B C 1
ATOM 2333 O O . CYS B 1 155 ? 56.469 13.594 15.047 1 28.19 155 CYS B O 1
ATOM 2335 N N . PRO B 1 156 ? 57.312 11.695 14.531 1 39.16 156 PRO B N 1
ATOM 2336 C CA . PRO B 1 156 ? 58.406 11.641 15.492 1 39.16 156 PRO B CA 1
ATOM 2337 C C . PRO B 1 156 ? 59.5 12.688 15.203 1 39.16 156 PRO B C 1
ATOM 2339 O O . PRO B 1 156 ? 59.781 12.984 14.039 1 39.16 156 PRO B O 1
ATOM 2342 N N . THR B 1 157 ? 59.594 13.898 15.82 1 24.72 157 THR B N 1
ATOM 2343 C CA . THR B 1 157 ? 61 14.242 16.031 1 24.72 157 THR B CA 1
ATOM 2344 C C . THR B 1 157 ? 61.656 13.258 17 1 24.72 157 THR B C 1
ATOM 2346 O O . THR B 1 157 ? 61 12.797 17.953 1 24.72 157 THR B O 1
#

Radius of gyration: 26.32 Å; Cα contacts (8 Å, |Δi|>4): 563; chains: 2; bounding box: 90×56×115 Å

Solvent-accessible surface area (backbone atoms only — not comparable to full-atom values): 18993 Å² total; per-residue (Å²): 136,85,79,75,80,79,78,77,79,76,75,76,75,76,76,74,77,67,77,76,73,75,78,61,52,72,40,54,70,59,39,68,48,76,46,82,35,88,55,59,24,74,57,35,41,38,35,33,39,36,48,93,60,37,60,37,63,42,36,34,41,33,59,42,94,83,62,68,65,45,79,48,50,42,60,74,82,61,81,46,64,44,77,41,78,41,52,87,81,33,37,48,27,44,33,36,48,50,35,50,79,87,66,41,34,37,32,36,38,37,32,38,42,94,85,37,82,42,57,45,72,46,45,38,36,38,50,57,86,57,58,69,76,73,44,74,68,77,54,63,72,57,73,77,72,75,76,68,80,76,76,78,79,78,74,81,129,137,85,77,74,81,79,77,76,78,77,76,76,76,75,74,73,79,67,78,77,72,73,77,61,51,72,41,56,72,59,40,68,48,77,45,82,36,87,56,60,23,73,57,36,42,36,35,32,40,36,48,92,60,38,61,37,62,41,34,34,41,34,59,43,95,85,60,70,63,45,79,49,50,43,60,75,83,61,80,46,63,46,78,40,80,42,50,88,81,33,38,48,27,44,33,35,47,49,34,50,80,88,67,41,34,38,30,37,39,36,34,36,42,94,83,36,80,42,57,45,73,44,45,38,36,41,51,57,85,54,58,68,72,69,43,72,67,78,54,68,70,61,71,78,71,76,75,73,75,77,76,80,76,75,75,79,128

Secondary structure (DSSP, 8-state):
------------------------EEE-TT--EEE------SSEEEEEEEETTEEEEEEEEE--SSSSPEEEESSTT--SEEEEEETTTTEEEEEESS--GGG-EEEEEEEEETTEEEEPPPEEEEETTS-GGGS--GGGGS---------------/------------------------EEE-TT--EEE------SSEEEEEEEETTEEEEEEEEE--SSSSPEEEESSTT--SEEEEEETTTTEEEEEESS--GGG-EEEEEEEEETTEEEEPPPEEEEETTS-GGGS--TTTTS---------------

Nearest PDB structures (foldseek):
  4u05-assembly1_B  TM=8.047E-01  e=3.534E-07  Lama glama
  4tyu-assembly1_B  TM=8.007E-01  e=5.255E-07  Lama glama
  5vkk-assembly2_A  TM=8.088E-01  e=2.048E-06  Mus musculus
  4w70-assembly1_A  TM=7.930E-01  e=2.718E-06  Lama glama
  6itp-assembly1_B  TM=7.993E-01  e=6.360E-06  Camelus bactrianus

InterPro domains:
  IPR003598 Immunoglobulin subtype 2 [SM00408] (28-116)
  IPR003599 Immunoglobulin domain subtype [SM00409] (22-128)
  IPR007110 Immunoglobulin-like domain [PS50835] (19-110)
  IPR013106 Immunoglobulin V-set domain [PF07686] (25-111)
  IPR013783 Immunoglobulin-like fold [G3DSA:2.60.40.10] (18-117)
  IPR036179 Immunoglobulin-like domain superfamily [SSF48726] (23-122)

pLDDT: mean 76.38, std 25.73, range [24.72, 98.5]

Organism: Larimichthys crocea (NCBI:txid215358)

Sequence (314 aa):
MFDSPSSGVAGGHLFSASPVLRSALVVQAGQNVSLACNLTSRQEITWYLLRSDQLLPVLTVQSSRVGEDTVNVHPPDRRRVNSVGDLKSGSVGLEIEEVQEDDAGLYFCTGRCAGAVCVNRGIHLVLDGLSPLLRPDFSFFAPLVDSSYSTATSCPTMFDSPSSGVAGGHLFSASPVLRSALVVQAGQNVSLACNLTSRQEITWYLLRSDQLLPVLTVQSSRVGEDTVNVHPPDRRRVNSVGDLKSGSVGLEIEEVQEDDAGLYFCTGRCAGAVCVNRGIHLVLDGLSPLLRPDFSFFAPLVDSSYSTATSCPT

Foldseek 3Di:
DPPPPPPPPPPPPPPPPQPPPPDAAEAAFQAKDKFKDQAQAQAKKWKWFDDDPDTFTAKMWGDDPPDFTDIQGVPNPDDQWDWDDGNVVRIIMIMGGRDDPVNFGWMKMWHADPRHIDIDHIHGYHYPPPPCVPVPCPVVVPPPPPPPPPPPPPPDD/DPPDPPPPPPPPPPPPPQPPPPDAAEAAFQAKDKFKDQAQAQAKKWKWFDDDPDTFTAKMWGDDPPDFTDIQGVPNPDDQWDWDDGNVVRIIMIMGGRDDPVNFGWMKMWHADPRHIDIDHIHGYHYPPPPCVPVPCPVVPDPPPPPPPPDCPPDDD